Protein AF-A0A0A2K205-F1 (afdb_monomer_lite)

Radius of gyration: 26.1 Å; chains: 1; bounding box: 72×56×98 Å

pLDDT: mean 77.55, std 20.91, range [31.91, 98.06]

Sequence (219 aa):
MVGADGGFQPLNFQRIIPLPEAARQELCGICAKLPHRPIMRELINIYFAEANWYFATLEQHYFEKLYNSWCSLNDSSTEHGQVADLPPDLLYFSALLFQVLAVSLQFVSPDTNCSRALGADSFAARDRLSSNYSTNGVDIARIMGTQDPTITAVQSDFMRALWLKNCSRGREAWHVLGSAIRSVSASSKRKASFSLQPEKPKTLASTNKAKFIKHHDLH

InterPro domains:
  IPR007219 Xylanolytic transcriptional activator, regulatory domain [PF04082] (44-186)

Secondary structure (DSSP, 8-state):
--------------------HHHHHHHHHHHTTSPPHHHHHHHHHHIIIIIHHHH--S-HHHHHHHHHHHHHHHHHHHHHSS-----HHHHHHHHHHHHHHHHHTTT--TTSHHHHHTT--SHHHHHHHHHHHHHHHHHHHHHH-SSS--HHHHHHHHHHHHHHHHTT-HHHHHHHHHHHHHHHHHHHHHHHHHHTSPPPP------------------

Structure (mmCIF, N/CA/C/O backbone):
data_AF-A0A0A2K205-F1
#
_entry.id   AF-A0A0A2K205-F1
#
loop_
_atom_site.group_PDB
_atom_site.id
_atom_site.type_symbol
_atom_site.label_atom_id
_atom_site.label_alt_id
_atom_site.label_comp_id
_atom_site.label_asym_id
_atom_site.label_entity_id
_atom_site.label_seq_id
_atom_site.pdbx_PDB_ins_code
_atom_site.Cartn_x
_atom_site.Cartn_y
_atom_site.Cartn_z
_atom_site.occupancy
_atom_site.B_iso_or_equiv
_atom_site.auth_seq_id
_atom_site.auth_comp_id
_atom_site.auth_asym_id
_atom_site.auth_atom_id
_atom_site.pdbx_PDB_model_num
ATOM 1 N N . MET A 1 1 ? 0.322 -41.082 11.076 1.00 38.47 1 MET A N 1
ATOM 2 C CA . MET A 1 1 ? 0.171 -39.949 12.012 1.00 38.47 1 MET A CA 1
ATOM 3 C C . MET A 1 1 ? 0.905 -38.757 11.424 1.00 38.47 1 MET A C 1
ATOM 5 O O . MET A 1 1 ? 2.120 -38.707 11.524 1.00 38.47 1 MET A O 1
ATOM 9 N N . VAL A 1 2 ? 0.192 -37.854 10.752 1.00 36.94 2 VAL A N 1
ATOM 10 C CA . VAL A 1 2 ? 0.699 -36.529 10.364 1.00 36.94 2 VAL A CA 1
ATOM 11 C C . VAL A 1 2 ? -0.417 -35.548 10.703 1.00 36.94 2 VAL A C 1
ATOM 13 O O . VAL A 1 2 ? -1.585 -35.843 10.457 1.00 36.94 2 VAL A O 1
ATOM 16 N N . GLY A 1 3 ? -0.028 -34.505 11.431 1.00 33.06 3 GLY A N 1
ATOM 17 C CA . GLY A 1 3 ? -0.867 -33.673 12.281 1.00 33.06 3 GLY A CA 1
ATOM 18 C C . GLY A 1 3 ? -1.984 -32.932 11.561 1.00 33.06 3 GLY A C 1
ATOM 19 O O . GLY A 1 3 ? -1.879 -32.581 10.391 1.00 33.06 3 GLY A O 1
ATOM 20 N N . ALA A 1 4 ? -3.041 -32.723 12.337 1.00 36.28 4 ALA A N 1
ATOM 21 C CA . ALA A 1 4 ? -4.259 -32.024 11.992 1.00 36.28 4 ALA A CA 1
ATOM 22 C C . ALA A 1 4 ? -4.001 -30.641 11.383 1.00 36.28 4 ALA A C 1
ATOM 24 O O . ALA A 1 4 ? -3.184 -29.869 11.891 1.00 36.28 4 ALA A O 1
ATOM 25 N N . ASP A 1 5 ? -4.780 -30.345 10.342 1.00 37.53 5 ASP A N 1
ATOM 26 C CA . ASP A 1 5 ? -5.075 -29.003 9.860 1.00 37.53 5 ASP A CA 1
ATOM 27 C C . ASP A 1 5 ? -5.287 -28.058 11.044 1.00 37.53 5 ASP A C 1
ATOM 29 O O . ASP A 1 5 ? -6.253 -28.171 11.807 1.00 37.53 5 ASP A O 1
ATOM 33 N N . GLY A 1 6 ? -4.367 -27.106 11.191 1.00 36.72 6 GLY A N 1
ATOM 34 C CA . GLY A 1 6 ? -4.578 -25.919 12.001 1.00 36.72 6 GLY A CA 1
ATOM 35 C C . GLY A 1 6 ? -5.694 -25.115 11.356 1.00 36.72 6 GLY A C 1
ATOM 36 O O . GLY A 1 6 ? -5.429 -24.252 10.523 1.00 36.72 6 GLY A O 1
ATOM 37 N N . GLY A 1 7 ? -6.936 -25.450 11.707 1.00 31.91 7 GLY A N 1
ATOM 38 C CA . GLY A 1 7 ? -8.130 -24.784 11.216 1.00 31.91 7 GLY A CA 1
ATOM 39 C C . GLY A 1 7 ? -7.955 -23.273 11.288 1.00 31.91 7 GLY A C 1
ATOM 40 O O . GLY A 1 7 ? -7.604 -22.723 12.335 1.00 31.91 7 GLY A O 1
ATOM 41 N N . PHE A 1 8 ? -8.175 -22.615 10.151 1.00 40.03 8 PHE A N 1
ATOM 42 C CA . PHE A 1 8 ? -8.259 -21.167 10.057 1.00 40.03 8 PHE A CA 1
ATOM 43 C C . PHE A 1 8 ? -9.306 -20.686 11.061 1.00 40.03 8 PHE A C 1
ATOM 45 O O . PHE A 1 8 ? -10.503 -20.788 10.809 1.00 40.03 8 PHE A O 1
ATOM 52 N N . GLN A 1 9 ? -8.873 -20.176 12.215 1.00 43.03 9 GLN A N 1
ATOM 53 C CA . GLN A 1 9 ? -9.770 -19.384 13.039 1.00 43.03 9 GLN A CA 1
ATOM 54 C C . GLN A 1 9 ? -9.967 -18.048 12.318 1.00 43.03 9 GLN A C 1
ATOM 56 O O . GLN A 1 9 ? -8.985 -17.316 12.142 1.00 43.03 9 GLN A O 1
ATOM 61 N N . PRO A 1 10 ? -11.191 -17.729 11.861 1.00 46.91 10 PRO A N 1
ATOM 62 C CA . PRO A 1 10 ? -11.454 -16.444 11.242 1.00 46.91 10 PRO A CA 1
ATOM 63 C C . PRO A 1 10 ? -11.191 -15.347 12.274 1.00 46.91 10 PRO A C 1
ATOM 65 O O . PRO A 1 10 ? -11.563 -15.475 13.444 1.00 46.91 10 PRO A O 1
ATOM 68 N N . LEU A 1 11 ? -10.534 -14.269 11.846 1.00 56.28 11 LEU A N 1
ATOM 69 C CA . LEU A 1 11 ? -10.418 -13.072 12.669 1.00 56.28 11 LEU A CA 1
ATOM 70 C C . LEU A 1 11 ? -11.840 -12.606 13.005 1.00 56.28 11 LEU A C 1
ATOM 72 O O . LEU A 1 11 ? -12.644 -12.331 12.116 1.00 56.28 11 LEU A O 1
ATOM 76 N N . ASN A 1 12 ? -12.175 -12.600 14.295 1.00 50.53 12 ASN A N 1
ATOM 77 C CA . ASN A 1 12 ? -13.504 -12.221 14.753 1.00 50.53 12 ASN A CA 1
ATOM 78 C C . ASN A 1 12 ? -13.626 -10.698 14.695 1.00 50.53 12 ASN A C 1
ATOM 80 O O . ASN A 1 12 ? -13.243 -9.990 15.628 1.00 50.53 12 ASN A O 1
ATOM 84 N N . PHE A 1 13 ? -14.124 -10.193 13.574 1.00 60.69 13 PHE A N 1
ATOM 85 C CA . PHE A 1 13 ? -14.356 -8.774 13.407 1.00 60.69 13 PHE A CA 1
ATOM 86 C C . PHE A 1 13 ? -15.681 -8.371 14.062 1.00 60.69 13 PHE A C 1
ATOM 88 O O . PHE A 1 13 ? -16.756 -8.490 13.484 1.00 60.69 13 PHE A O 1
ATOM 95 N N . GLN A 1 14 ? -15.604 -7.891 15.301 1.00 50.66 14 GLN A N 1
ATOM 96 C CA . GLN A 1 14 ? -16.782 -7.653 16.146 1.00 50.66 14 GLN A CA 1
ATOM 97 C C . GLN A 1 14 ? -17.541 -6.347 15.853 1.00 50.66 14 GLN A C 1
ATOM 99 O O . GLN A 1 14 ? -18.578 -6.095 16.463 1.00 50.66 14 GLN A O 1
ATOM 104 N N . ARG A 1 15 ? -17.040 -5.484 14.960 1.00 61.09 15 ARG A N 1
ATOM 105 C CA . ARG A 1 15 ? -17.635 -4.170 14.678 1.00 61.09 15 ARG A CA 1
ATOM 106 C C . ARG A 1 15 ? -17.796 -3.990 13.176 1.00 61.09 15 ARG A C 1
ATOM 108 O O . ARG A 1 15 ? -16.846 -4.208 12.439 1.00 61.09 15 ARG A O 1
ATOM 115 N N . ILE A 1 16 ? -18.968 -3.536 12.753 1.00 62.84 16 ILE A N 1
ATOM 116 C CA . ILE A 1 16 ? -19.229 -3.031 11.405 1.00 62.84 16 ILE A CA 1
ATOM 117 C C . ILE A 1 16 ? -19.385 -1.514 11.538 1.00 62.84 16 ILE A C 1
ATOM 119 O O . ILE A 1 16 ? -20.123 -1.054 12.411 1.00 62.84 16 ILE A O 1
ATOM 123 N N . ILE A 1 17 ? -18.659 -0.733 10.734 1.00 64.19 17 ILE A N 1
ATOM 124 C CA . ILE A 1 17 ? -18.858 0.722 10.675 1.00 64.19 17 ILE A CA 1
ATOM 125 C C . ILE A 1 17 ? -19.787 1.007 9.494 1.00 64.19 17 ILE A C 1
ATOM 127 O O . ILE A 1 17 ? -19.390 0.746 8.358 1.00 64.19 17 ILE A O 1
ATOM 131 N N . PRO A 1 18 ? -20.994 1.549 9.726 1.00 65.81 18 PRO A N 1
ATOM 132 C CA . PRO A 1 18 ? -21.838 2.008 8.636 1.00 65.81 18 PRO A CA 1
ATOM 133 C C . PRO A 1 18 ? -21.196 3.249 8.008 1.00 65.81 18 PRO A C 1
ATOM 135 O O . PRO A 1 18 ? -21.175 4.330 8.600 1.00 65.81 18 PRO A O 1
ATOM 138 N N . LEU A 1 19 ? -20.625 3.072 6.819 1.00 72.00 19 LEU A N 1
ATOM 139 C CA . LEU A 1 19 ? -20.027 4.143 6.029 1.00 72.00 19 LEU A CA 1
ATOM 140 C C . LEU A 1 19 ? -21.088 4.727 5.074 1.00 72.00 19 LEU A C 1
ATOM 142 O O . LEU A 1 19 ? -21.840 3.949 4.479 1.00 72.00 19 LEU A O 1
ATOM 146 N N . PRO A 1 20 ? -21.166 6.061 4.889 1.00 82.06 20 PRO A N 1
ATOM 147 C CA . PRO A 1 20 ? -22.056 6.659 3.896 1.00 82.06 20 PRO A CA 1
ATOM 148 C C . PRO A 1 20 ? -21.804 6.089 2.496 1.00 82.06 20 PRO A C 1
ATOM 150 O O . PRO A 1 20 ? -20.657 5.845 2.128 1.00 82.06 20 PRO A O 1
ATOM 153 N N . GLU A 1 21 ? -22.855 5.945 1.688 1.00 79.12 21 GLU A N 1
ATOM 154 C CA . GLU A 1 21 ? -22.767 5.337 0.351 1.00 79.12 21 GLU A CA 1
ATOM 155 C C . GLU A 1 21 ? -21.707 6.001 -0.545 1.00 79.12 21 GLU A C 1
ATOM 157 O O . GLU A 1 21 ? -20.891 5.319 -1.157 1.00 79.12 21 GLU A O 1
ATOM 162 N N . ALA A 1 22 ? -21.627 7.335 -0.539 1.00 84.75 22 ALA A N 1
ATOM 163 C CA . ALA A 1 22 ? -20.609 8.069 -1.296 1.00 84.75 22 ALA A CA 1
ATOM 164 C C . ALA A 1 22 ? -19.171 7.688 -0.889 1.00 84.75 22 ALA A C 1
ATOM 166 O O . ALA A 1 22 ? -18.298 7.531 -1.739 1.00 84.75 22 ALA A O 1
ATOM 167 N N . ALA A 1 23 ? -18.932 7.486 0.407 1.00 83.56 23 ALA A N 1
ATOM 168 C CA . ALA A 1 23 ? -17.632 7.086 0.931 1.00 83.56 23 ALA A CA 1
ATOM 169 C C . ALA A 1 23 ? -17.311 5.611 0.620 1.00 83.56 23 ALA A C 1
ATOM 171 O O . ALA A 1 23 ? -16.149 5.274 0.394 1.00 83.56 23 ALA A O 1
ATOM 172 N N . ARG A 1 24 ? -18.327 4.737 0.528 1.00 80.25 24 ARG A N 1
ATOM 173 C CA . ARG A 1 24 ? -18.159 3.357 0.034 1.00 80.25 24 ARG A CA 1
ATOM 174 C C . ARG A 1 24 ? -17.749 3.342 -1.432 1.00 80.25 24 ARG A C 1
ATOM 176 O O . ARG A 1 24 ? -16.813 2.637 -1.789 1.00 80.25 24 ARG A O 1
ATOM 183 N N . GLN A 1 25 ? -18.410 4.142 -2.266 1.00 83.12 25 GLN A N 1
ATOM 184 C CA . GLN A 1 25 ? -18.098 4.241 -3.693 1.00 83.12 25 GLN A CA 1
ATOM 185 C C . GLN A 1 25 ? -16.689 4.791 -3.930 1.00 83.12 25 GLN A C 1
ATOM 187 O O . GLN A 1 25 ? -15.939 4.227 -4.727 1.00 83.12 25 GLN A O 1
ATOM 192 N N . GLU A 1 26 ? -16.301 5.841 -3.198 1.00 87.69 26 GLU A N 1
ATOM 193 C CA . GLU A 1 26 ? -14.940 6.387 -3.234 1.00 87.69 26 GLU A CA 1
ATOM 194 C C . GLU A 1 26 ? -13.913 5.313 -2.850 1.00 87.69 26 GLU A C 1
ATOM 196 O O . GLU A 1 26 ? -12.943 5.088 -3.577 1.00 87.69 26 GLU A O 1
ATOM 201 N N . LEU A 1 27 ? -14.168 4.578 -1.764 1.00 86.12 27 LEU A N 1
ATOM 202 C CA . LEU A 1 27 ? -13.304 3.494 -1.317 1.00 86.12 27 LEU A CA 1
ATOM 203 C C . LEU A 1 27 ? -13.183 2.370 -2.353 1.00 86.12 27 LEU A C 1
ATOM 205 O O . LEU A 1 27 ? -12.069 1.955 -2.669 1.00 86.12 27 LEU A O 1
ATOM 209 N N . CYS A 1 28 ? -14.298 1.896 -2.912 1.00 84.88 28 CYS A N 1
ATOM 210 C CA . CYS A 1 28 ? -14.300 0.886 -3.971 1.00 84.88 28 CYS A CA 1
ATOM 211 C C . CYS A 1 28 ? -13.498 1.359 -5.191 1.00 84.88 28 CYS A C 1
ATOM 213 O O . CYS A 1 28 ? -12.688 0.599 -5.723 1.00 84.88 28 CYS A O 1
ATOM 215 N N . GLY A 1 29 ? -13.662 2.623 -5.590 1.00 88.06 29 GLY A N 1
ATOM 216 C CA . GLY A 1 29 ? -12.903 3.227 -6.683 1.00 88.06 29 GLY A CA 1
ATOM 217 C C . GLY A 1 29 ? -11.399 3.289 -6.411 1.00 88.06 29 GLY A C 1
ATOM 218 O O . GLY A 1 29 ? -10.599 3.111 -7.330 1.00 88.06 29 GLY A O 1
ATOM 219 N N . ILE A 1 30 ? -10.986 3.495 -5.157 1.00 91.56 30 ILE A N 1
ATOM 220 C CA . ILE A 1 30 ? -9.572 3.434 -4.771 1.00 91.56 30 ILE A CA 1
ATOM 221 C C . ILE A 1 30 ? -9.077 1.984 -4.772 1.00 91.56 30 ILE A C 1
ATOM 223 O O . ILE A 1 30 ? -8.056 1.704 -5.395 1.00 91.56 30 ILE A O 1
ATOM 227 N N . CYS A 1 31 ? -9.793 1.055 -4.134 1.00 89.62 31 CYS A N 1
ATOM 228 C CA . CYS A 1 31 ? -9.420 -0.361 -4.070 1.00 89.62 31 CYS A CA 1
ATOM 229 C C . CYS A 1 31 ? -9.323 -1.013 -5.456 1.00 89.62 31 CYS A C 1
ATOM 231 O O . CYS A 1 31 ? -8.458 -1.859 -5.665 1.00 89.62 31 CYS A O 1
ATOM 233 N N . ALA A 1 32 ? -10.126 -0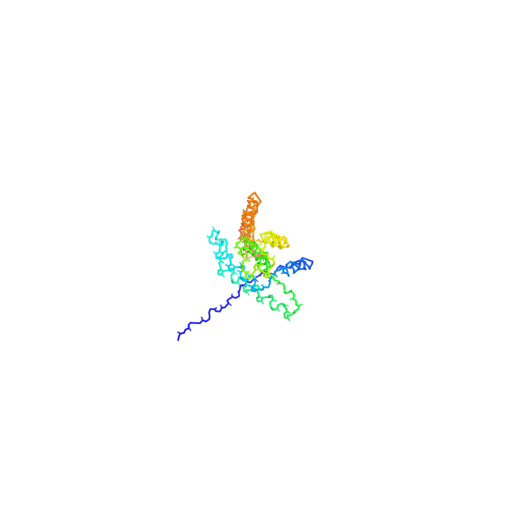.573 -6.428 1.00 89.31 32 ALA A N 1
ATOM 234 C CA . ALA A 1 32 ? -10.039 -1.019 -7.819 1.00 89.31 32 ALA A CA 1
ATOM 235 C C . ALA A 1 32 ? -8.698 -0.674 -8.503 1.00 89.31 32 ALA A C 1
ATOM 237 O O . ALA A 1 32 ? -8.368 -1.261 -9.529 1.00 89.31 32 ALA A O 1
ATOM 238 N N . LYS A 1 33 ? -7.902 0.254 -7.945 1.00 93.50 33 LYS A N 1
ATOM 239 C CA . LYS A 1 33 ? -6.552 0.592 -8.435 1.00 93.50 33 LYS A CA 1
ATOM 240 C C . LYS A 1 33 ? -5.473 -0.386 -7.954 1.00 93.50 33 LYS A C 1
ATOM 242 O O . LYS A 1 33 ? -4.311 -0.238 -8.343 1.00 93.50 33 LYS A O 1
ATOM 247 N N . LEU A 1 34 ? -5.811 -1.325 -7.066 1.00 93.69 34 LEU A N 1
ATOM 248 C CA . LEU A 1 34 ? -4.886 -2.378 -6.657 1.00 93.69 34 LEU A CA 1
ATOM 249 C C . LEU A 1 34 ? -4.575 -3.287 -7.854 1.00 93.69 34 LEU A C 1
ATOM 251 O O . LEU A 1 34 ? -5.464 -3.578 -8.656 1.00 93.69 34 LEU A O 1
ATOM 255 N N . PRO A 1 35 ? -3.325 -3.754 -7.992 1.00 94.44 35 PRO A N 1
ATOM 256 C CA . PRO A 1 35 ? -2.975 -4.647 -9.080 1.00 94.44 35 PRO A CA 1
ATOM 257 C C . PRO A 1 35 ? -3.526 -6.055 -8.834 1.00 94.44 35 PRO A C 1
ATOM 259 O O . PRO A 1 35 ? -3.983 -6.394 -7.742 1.00 94.44 35 PRO A O 1
ATOM 262 N N . HIS A 1 36 ? -3.454 -6.916 -9.849 1.00 92.56 36 HIS A N 1
ATOM 263 C CA . HIS A 1 36 ? -3.877 -8.308 -9.709 1.00 92.56 36 HIS A CA 1
ATOM 264 C C . HIS A 1 36 ? -3.095 -9.043 -8.607 1.00 92.56 36 HIS A C 1
ATOM 266 O O . HIS A 1 36 ? -1.917 -8.775 -8.359 1.00 92.56 36 HIS A O 1
ATOM 272 N N . ARG A 1 37 ? -3.750 -10.024 -7.969 1.00 93.44 37 ARG A N 1
ATOM 273 C CA . ARG A 1 37 ? -3.229 -10.747 -6.794 1.00 93.44 37 ARG A CA 1
ATOM 274 C C . ARG A 1 37 ? -1.797 -11.283 -6.934 1.00 93.44 37 ARG A C 1
ATOM 276 O O . ARG A 1 37 ? -1.041 -11.090 -5.986 1.00 93.44 37 ARG A O 1
ATOM 283 N N . PRO A 1 38 ? -1.374 -11.889 -8.063 1.00 95.19 38 PRO A N 1
ATOM 284 C CA . PRO A 1 38 ? 0.004 -12.366 -8.204 1.00 95.19 38 PRO A CA 1
ATOM 285 C C . PRO A 1 38 ? 1.037 -11.237 -8.096 1.00 95.19 38 PRO A C 1
ATOM 287 O O . PRO A 1 38 ? 2.065 -11.399 -7.446 1.00 95.19 38 PRO A O 1
ATOM 290 N N . ILE A 1 39 ? 0.723 -10.069 -8.662 1.00 96.44 39 ILE A N 1
ATOM 291 C CA . ILE A 1 39 ? 1.586 -8.884 -8.617 1.00 96.44 39 ILE A CA 1
ATOM 292 C C . ILE A 1 39 ? 1.623 -8.299 -7.204 1.00 96.44 39 ILE A C 1
ATOM 294 O O . ILE A 1 39 ? 2.696 -7.967 -6.705 1.00 96.44 39 ILE A O 1
ATOM 298 N N . MET A 1 40 ? 0.471 -8.225 -6.524 1.00 96.56 40 MET A N 1
ATOM 299 C CA . MET A 1 40 ? 0.435 -7.832 -5.109 1.00 96.56 40 MET A CA 1
ATOM 300 C C . MET A 1 40 ? 1.289 -8.765 -4.252 1.00 96.56 40 MET A C 1
ATOM 302 O O . MET A 1 40 ? 2.069 -8.292 -3.433 1.00 96.56 40 MET A O 1
ATOM 306 N N . ARG A 1 41 ? 1.174 -10.082 -4.458 1.00 97.06 41 ARG A N 1
ATOM 307 C CA . ARG A 1 41 ? 1.942 -11.091 -3.725 1.00 97.06 41 ARG A CA 1
ATOM 308 C C . ARG A 1 41 ? 3.447 -10.914 -3.920 1.00 97.06 41 ARG A C 1
ATOM 310 O O . ARG A 1 41 ? 4.183 -10.943 -2.940 1.00 97.06 41 ARG A O 1
ATOM 317 N N . GLU A 1 42 ? 3.896 -10.694 -5.153 1.00 97.19 42 GLU A N 1
ATOM 318 C CA . GLU A 1 42 ? 5.308 -10.432 -5.454 1.00 97.19 42 GLU A CA 1
ATOM 319 C C . GLU A 1 42 ? 5.814 -9.176 -4.725 1.00 97.19 42 GLU A C 1
ATOM 321 O O . GLU A 1 42 ? 6.834 -9.232 -4.041 1.00 97.19 42 GLU A O 1
ATOM 326 N N . LEU A 1 43 ? 5.059 -8.074 -4.770 1.00 97.50 43 LEU A N 1
ATOM 327 C CA . LEU A 1 43 ? 5.40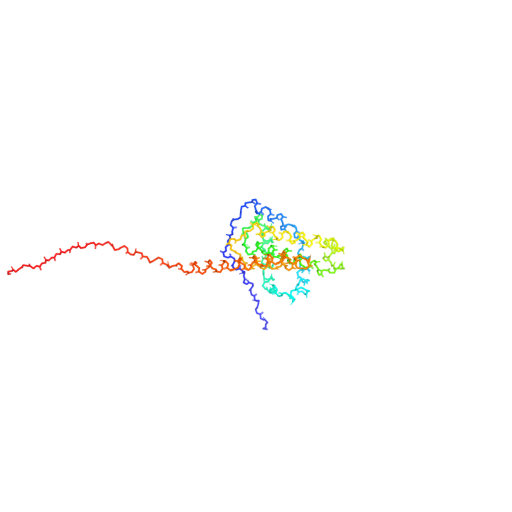7 -6.840 -4.059 1.00 97.50 43 LEU A CA 1
ATOM 328 C C . LEU A 1 43 ? 5.430 -7.015 -2.531 1.00 97.50 43 LEU A C 1
ATOM 330 O O . LEU A 1 43 ? 6.328 -6.493 -1.871 1.00 97.50 43 LEU A O 1
ATOM 334 N N . ILE A 1 44 ? 4.472 -7.745 -1.955 1.00 97.25 44 ILE A N 1
ATOM 335 C CA . ILE A 1 44 ? 4.441 -8.053 -0.515 1.00 97.25 44 ILE A CA 1
ATOM 336 C C . ILE A 1 44 ? 5.692 -8.846 -0.116 1.00 97.25 44 ILE A C 1
ATOM 338 O O . ILE A 1 44 ? 6.340 -8.513 0.877 1.00 97.25 44 ILE A O 1
ATOM 342 N N . ASN A 1 45 ? 6.065 -9.853 -0.908 1.00 96.44 45 ASN A N 1
ATOM 343 C CA . ASN A 1 45 ? 7.260 -10.656 -0.656 1.00 96.44 45 ASN A CA 1
ATOM 344 C C . ASN A 1 45 ? 8.530 -9.793 -0.695 1.00 96.44 45 ASN A C 1
ATOM 346 O O . ASN A 1 45 ? 9.375 -9.929 0.186 1.00 96.44 45 ASN A O 1
ATOM 350 N N . ILE A 1 46 ? 8.631 -8.867 -1.656 1.00 95.88 46 ILE A N 1
ATOM 351 C CA . ILE A 1 46 ? 9.742 -7.904 -1.735 1.00 95.88 46 ILE A CA 1
ATOM 352 C C . ILE A 1 46 ? 9.809 -7.046 -0.469 1.00 95.88 46 ILE A C 1
ATOM 354 O O . ILE A 1 46 ? 10.887 -6.870 0.086 1.00 95.88 46 ILE A O 1
ATOM 358 N N . TYR A 1 47 ? 8.679 -6.553 0.046 1.00 96.12 47 TYR A N 1
ATOM 359 C CA . TYR A 1 47 ? 8.688 -5.791 1.298 1.00 96.12 47 TYR A CA 1
ATOM 360 C C . TYR A 1 47 ? 9.226 -6.613 2.476 1.00 96.12 47 TYR A C 1
ATOM 362 O O . TYR A 1 47 ? 10.092 -6.133 3.211 1.00 96.12 47 TYR A O 1
ATOM 370 N N . PHE A 1 48 ? 8.733 -7.839 2.668 1.00 96.00 48 PHE A N 1
ATOM 371 C CA . PHE A 1 48 ? 9.161 -8.663 3.800 1.00 96.00 48 PHE A CA 1
ATOM 372 C C . PHE A 1 48 ? 10.622 -9.113 3.693 1.00 96.00 48 PHE A C 1
ATOM 374 O O . PHE A 1 48 ? 11.288 -9.201 4.723 1.00 96.00 48 PHE A O 1
ATOM 381 N N . ALA A 1 49 ? 11.126 -9.332 2.476 1.00 94.69 49 ALA A N 1
ATOM 382 C CA . ALA A 1 49 ? 12.520 -9.691 2.229 1.00 94.69 49 ALA A CA 1
ATOM 383 C C . ALA A 1 49 ? 13.478 -8.496 2.370 1.00 94.69 49 ALA A C 1
ATOM 385 O O . ALA A 1 49 ? 14.504 -8.607 3.036 1.00 94.69 49 ALA A O 1
ATOM 386 N N . GLU A 1 50 ? 13.132 -7.346 1.788 1.00 92.81 50 GLU A N 1
ATOM 387 C CA . GLU A 1 50 ? 14.077 -6.238 1.600 1.00 92.81 50 GLU A CA 1
ATOM 388 C C . GLU A 1 50 ? 13.915 -5.108 2.619 1.00 92.81 50 GLU A C 1
ATOM 390 O O . GLU A 1 50 ? 14.886 -4.436 2.948 1.00 92.81 50 GLU A O 1
ATOM 395 N N . ALA A 1 51 ? 12.706 -4.870 3.136 1.00 90.25 51 ALA A N 1
ATOM 396 C CA . ALA A 1 51 ? 12.420 -3.692 3.956 1.00 90.25 51 ALA A CA 1
ATOM 397 C C . ALA A 1 51 ? 12.058 -4.035 5.406 1.00 90.25 51 ALA A C 1
ATOM 399 O O . ALA A 1 51 ? 12.494 -3.343 6.328 1.00 90.25 51 ALA A O 1
ATOM 400 N N . ASN A 1 52 ? 11.265 -5.086 5.640 1.00 91.62 52 ASN A N 1
ATOM 401 C CA . ASN A 1 52 ? 10.677 -5.326 6.960 1.00 91.62 52 ASN A CA 1
ATOM 402 C C . ASN A 1 52 ? 11.727 -5.555 8.054 1.00 91.62 52 ASN A C 1
ATOM 404 O O . ASN A 1 52 ? 11.539 -5.091 9.172 1.00 91.62 52 ASN A O 1
ATOM 408 N N . TRP A 1 53 ? 12.850 -6.208 7.754 1.00 85.50 53 TRP A N 1
ATOM 409 C CA . TRP A 1 53 ? 13.880 -6.500 8.755 1.00 85.50 53 TRP A CA 1
ATOM 410 C C . TRP A 1 53 ? 14.557 -5.247 9.335 1.00 85.50 53 TRP A C 1
ATOM 412 O O . TRP A 1 53 ? 14.977 -5.262 10.489 1.00 85.50 53 TRP A O 1
ATOM 422 N N . TYR A 1 54 ? 14.624 -4.148 8.576 1.00 78.56 54 TYR A N 1
ATOM 423 C CA . TYR A 1 54 ? 15.199 -2.884 9.044 1.00 78.56 54 TYR A CA 1
ATOM 424 C C . TYR A 1 54 ? 14.283 -2.139 10.021 1.00 78.56 54 TYR A C 1
ATOM 426 O O . TYR A 1 54 ? 14.758 -1.423 10.903 1.00 78.56 54 TYR A O 1
ATOM 434 N N . PHE A 1 55 ? 12.967 -2.253 9.824 1.00 76.50 55 PHE A N 1
ATOM 435 C CA . PHE A 1 55 ? 11.978 -1.403 10.494 1.00 76.50 55 PHE A CA 1
ATOM 436 C C . PHE A 1 55 ? 11.063 -2.167 11.451 1.00 76.50 55 PHE A C 1
ATOM 438 O O . PHE A 1 55 ? 10.415 -1.534 12.282 1.00 76.50 55 PHE A O 1
ATOM 445 N N . ALA A 1 56 ? 10.984 -3.493 11.305 1.00 83.12 56 ALA A N 1
ATOM 446 C CA . ALA A 1 56 ? 10.148 -4.428 12.058 1.00 83.12 56 ALA A CA 1
ATOM 447 C C . ALA A 1 56 ? 8.727 -3.896 12.318 1.00 83.12 56 ALA A C 1
ATOM 449 O O . ALA A 1 56 ? 8.165 -4.060 13.399 1.00 83.12 56 ALA A O 1
ATOM 450 N N . THR A 1 57 ? 8.166 -3.189 11.333 1.00 83.25 57 THR A N 1
ATOM 451 C CA . THR A 1 57 ? 6.895 -2.469 11.486 1.00 83.25 57 THR A CA 1
ATOM 452 C C . THR A 1 57 ? 5.710 -3.422 11.396 1.00 83.25 57 THR A C 1
ATOM 454 O O . THR A 1 57 ? 4.696 -3.209 12.064 1.00 83.25 57 THR A O 1
ATOM 457 N N . LEU A 1 58 ? 5.841 -4.482 10.592 1.00 92.50 58 LEU A N 1
ATOM 458 C CA . LEU A 1 58 ? 4.804 -5.479 10.378 1.00 92.50 58 LEU A CA 1
ATOM 459 C C . LEU A 1 58 ? 5.295 -6.859 10.818 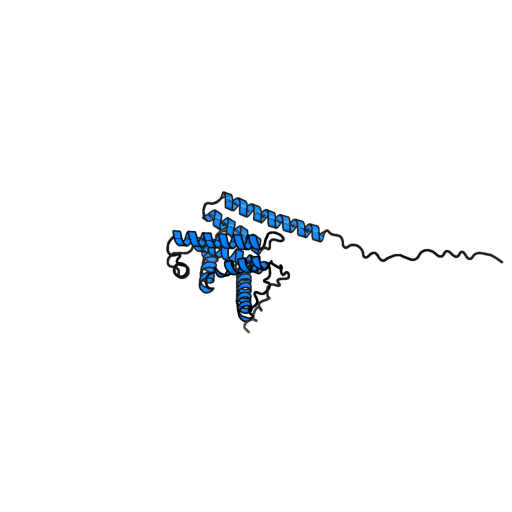1.00 92.50 58 LEU A C 1
ATOM 461 O O . LEU A 1 58 ? 6.396 -7.299 10.484 1.00 92.50 58 LEU A O 1
ATOM 465 N N . GLU A 1 59 ? 4.438 -7.564 11.549 1.00 91.94 59 GLU A N 1
ATOM 466 C CA . GLU A 1 59 ? 4.620 -8.984 11.835 1.00 91.94 59 GLU A CA 1
ATOM 467 C C . GLU A 1 59 ? 4.030 -9.779 10.663 1.00 91.94 59 GLU A C 1
ATOM 469 O O . GLU A 1 59 ? 2.866 -9.590 10.296 1.00 91.94 59 GLU A O 1
ATOM 474 N N . GLN A 1 60 ? 4.859 -10.610 10.028 1.00 93.25 60 GLN A N 1
ATOM 475 C CA . GLN A 1 60 ? 4.528 -11.243 8.754 1.00 93.25 60 GLN A CA 1
ATOM 476 C C . GLN A 1 60 ? 3.344 -12.203 8.877 1.00 93.25 60 GLN A C 1
ATOM 478 O O . GLN A 1 60 ? 2.448 -12.169 8.038 1.00 93.25 60 GLN A O 1
ATOM 483 N N . HIS A 1 61 ? 3.287 -13.024 9.926 1.00 92.00 61 HIS A N 1
ATOM 484 C CA . HIS A 1 61 ? 2.213 -14.002 10.099 1.00 92.00 61 HIS A CA 1
ATOM 485 C C . HIS A 1 61 ? 0.850 -13.329 10.268 1.00 92.00 61 HIS A C 1
ATOM 487 O O . HIS A 1 61 ? -0.139 -13.726 9.650 1.00 92.00 61 HIS A O 1
ATOM 493 N N . TYR A 1 62 ? 0.789 -12.271 11.071 1.00 90.44 62 TYR A N 1
ATOM 494 C CA . TYR A 1 62 ? -0.402 -11.457 11.259 1.00 90.44 62 TYR A CA 1
ATOM 495 C C . TYR A 1 62 ? -0.823 -10.757 9.963 1.00 90.44 62 TYR A C 1
ATOM 497 O O . TYR A 1 62 ? -2.005 -10.782 9.611 1.00 90.44 62 TYR A O 1
ATOM 505 N N . PHE A 1 63 ? 0.132 -10.191 9.219 1.00 93.94 63 PHE A N 1
ATOM 506 C CA . PHE A 1 63 ? -0.147 -9.576 7.922 1.00 93.94 63 PHE A CA 1
ATOM 507 C C . PHE A 1 63 ? -0.731 -10.586 6.926 1.00 93.94 63 PHE A C 1
ATOM 509 O O . PHE A 1 63 ? -1.736 -10.295 6.281 1.00 93.94 63 PHE A O 1
ATOM 516 N N . GLU A 1 64 ? -0.162 -11.791 6.836 1.00 94.50 64 GLU A N 1
ATOM 517 C CA . GLU A 1 64 ? -0.664 -12.846 5.949 1.00 94.50 64 GLU A CA 1
ATOM 518 C C . GLU A 1 64 ? -2.079 -13.295 6.325 1.00 94.50 64 GLU A C 1
ATOM 520 O O . GLU A 1 64 ? -2.929 -13.488 5.453 1.00 94.50 64 GLU A O 1
ATOM 525 N N . LYS A 1 65 ? -2.380 -13.405 7.624 1.00 91.62 65 LYS A N 1
ATOM 526 C CA . LYS A 1 65 ? -3.744 -13.698 8.089 1.00 91.62 65 LYS A CA 1
ATOM 527 C C . LYS A 1 65 ? -4.743 -12.632 7.643 1.00 91.62 65 LYS A C 1
ATOM 529 O O . LYS A 1 65 ? -5.831 -12.979 7.174 1.00 91.62 65 LYS A O 1
ATOM 534 N N . LEU A 1 66 ? -4.384 -11.354 7.766 1.00 90.94 66 LEU A N 1
ATOM 535 C CA . LEU A 1 66 ? -5.219 -10.248 7.297 1.00 90.94 66 LEU A CA 1
ATOM 536 C C . LEU A 1 66 ? -5.375 -10.266 5.773 1.00 90.94 66 LEU A C 1
ATOM 538 O O . LEU A 1 66 ? -6.496 -10.142 5.285 1.00 90.94 66 LEU A O 1
ATOM 542 N N . TYR A 1 67 ? -4.290 -10.500 5.030 1.00 93.25 67 TYR A N 1
ATOM 543 C CA . TYR A 1 67 ? -4.310 -10.570 3.570 1.00 93.25 67 TYR A CA 1
ATOM 544 C C . TYR A 1 67 ? -5.224 -11.681 3.051 1.00 93.25 67 TYR A C 1
ATOM 546 O O . TYR A 1 67 ? -6.052 -11.443 2.171 1.00 93.25 67 TYR A O 1
ATOM 554 N N . ASN A 1 68 ? -5.127 -12.881 3.626 1.00 92.06 68 ASN A N 1
ATOM 555 C CA . ASN A 1 68 ? -5.967 -14.014 3.239 1.00 92.06 68 ASN A CA 1
ATOM 556 C C . ASN A 1 68 ? -7.444 -13.771 3.583 1.00 92.06 68 ASN A C 1
ATOM 558 O O . ASN A 1 68 ? -8.326 -14.086 2.780 1.00 92.06 68 ASN A O 1
ATOM 562 N N . SER A 1 69 ? -7.717 -13.155 4.738 1.00 89.06 69 SER A N 1
ATOM 563 C CA . SER A 1 69 ? -9.078 -12.766 5.136 1.00 89.06 69 SER A CA 1
ATOM 564 C C . SER A 1 69 ? -9.664 -11.729 4.171 1.00 89.06 69 SER A C 1
ATOM 566 O O . SER A 1 69 ? -10.795 -11.875 3.715 1.00 89.06 69 SER A O 1
ATOM 568 N N . TRP A 1 70 ? -8.875 -10.715 3.805 1.00 88.94 70 TRP A N 1
ATOM 569 C CA . TRP A 1 70 ? -9.259 -9.678 2.847 1.00 88.94 70 TRP A CA 1
ATOM 570 C C . TRP A 1 70 ? -9.521 -10.252 1.450 1.00 88.94 70 TRP A C 1
ATOM 572 O O . TRP A 1 70 ? -10.545 -9.949 0.841 1.00 88.94 70 TRP A O 1
ATOM 582 N N . CYS A 1 71 ? -8.658 -11.152 0.970 1.00 87.62 71 CYS A N 1
ATOM 583 C CA . CYS A 1 71 ? -8.848 -11.829 -0.313 1.00 87.62 71 CYS A CA 1
ATOM 584 C C . CYS A 1 71 ? -10.136 -12.660 -0.344 1.00 87.62 71 CYS A C 1
ATOM 586 O O . CYS A 1 71 ? -10.891 -12.563 -1.309 1.00 87.62 71 CYS A O 1
ATOM 588 N N . SER A 1 72 ? -10.396 -13.443 0.706 1.00 85.44 72 SER A N 1
ATOM 589 C CA . SER A 1 72 ? -11.561 -14.338 0.771 1.00 85.44 72 SER A CA 1
ATOM 590 C C . SER A 1 72 ? -12.886 -13.568 0.740 1.00 85.44 72 SER A C 1
ATOM 592 O O . SER A 1 72 ? -13.853 -14.012 0.128 1.00 85.44 72 SER A O 1
ATOM 594 N N . LEU A 1 73 ? -12.928 -12.388 1.364 1.00 78.25 73 LEU A N 1
ATOM 595 C CA . LEU A 1 73 ? -14.107 -11.517 1.354 1.00 78.25 73 LEU A CA 1
ATOM 596 C C . LEU A 1 73 ? -14.325 -10.822 0.008 1.00 78.25 73 LEU A C 1
ATOM 598 O O . LEU A 1 73 ? -15.464 -10.600 -0.407 1.00 78.25 73 LEU A O 1
ATOM 602 N N . ASN A 1 74 ? -13.245 -10.487 -0.695 1.00 72.19 74 ASN A N 1
ATOM 603 C CA . ASN A 1 74 ? -13.359 -9.918 -2.034 1.00 72.19 74 ASN A CA 1
ATOM 604 C C . ASN A 1 74 ? -13.891 -10.950 -3.041 1.00 72.19 74 ASN A C 1
ATOM 606 O O . ASN A 1 74 ? -14.663 -10.598 -3.930 1.00 72.19 74 ASN A O 1
ATOM 610 N N . ASP A 1 75 ? -13.535 -12.225 -2.875 1.00 73.81 75 ASP A N 1
ATOM 611 C CA . ASP A 1 75 ? -14.062 -13.299 -3.724 1.00 73.81 75 ASP A CA 1
ATOM 612 C C . ASP A 1 75 ? -15.557 -13.526 -3.460 1.00 73.81 75 ASP A C 1
ATOM 614 O O . ASP A 1 75 ? -16.359 -13.507 -4.392 1.00 73.81 75 ASP A O 1
ATOM 618 N N . SER A 1 76 ? -15.964 -13.617 -2.189 1.00 63.00 76 SER A N 1
ATOM 619 C CA . SER A 1 76 ? -17.366 -13.874 -1.829 1.00 63.00 76 SER A CA 1
ATOM 620 C C . SER A 1 76 ? -18.320 -12.713 -2.140 1.00 63.00 76 SER A C 1
ATOM 622 O O . SER A 1 76 ? -19.479 -12.945 -2.493 1.00 63.00 76 SER A O 1
ATOM 624 N N . SER A 1 77 ? -17.849 -11.464 -2.053 1.00 59.12 77 SER A N 1
ATOM 625 C CA . SER A 1 77 ? -18.641 -10.278 -2.427 1.00 59.12 77 SER A CA 1
ATOM 626 C C . SER A 1 77 ? -18.855 -10.157 -3.939 1.00 59.12 77 SER A C 1
ATOM 628 O O . SER A 1 77 ? -19.919 -9.710 -4.370 1.00 59.12 77 SER A O 1
ATOM 630 N N . THR A 1 78 ? -17.895 -10.625 -4.744 1.00 53.91 78 THR A N 1
ATOM 631 C CA . THR A 1 78 ? -18.021 -10.680 -6.210 1.00 53.91 78 THR A CA 1
ATOM 632 C C . THR A 1 78 ? -19.090 -11.692 -6.642 1.00 53.91 78 THR A C 1
ATOM 634 O O . THR A 1 78 ? -19.805 -11.452 -7.612 1.00 53.91 78 THR A O 1
ATOM 637 N N . GLU A 1 79 ? -19.262 -12.787 -5.896 1.00 50.53 79 GLU A N 1
ATOM 638 C CA . GLU A 1 79 ? -20.268 -13.821 -6.180 1.00 50.53 79 GLU A CA 1
ATOM 639 C C . GLU A 1 79 ? -21.704 -13.407 -5.809 1.00 50.53 79 GLU A C 1
ATOM 641 O O . GLU A 1 79 ? -22.653 -13.827 -6.467 1.00 50.53 79 GLU A O 1
ATOM 646 N N . HIS A 1 80 ? -21.880 -12.565 -4.782 1.00 46.50 80 HIS A N 1
ATOM 647 C CA . HIS A 1 80 ? -23.204 -12.222 -4.234 1.00 46.50 80 HIS A CA 1
ATOM 648 C C . HIS A 1 80 ? -23.691 -10.806 -4.592 1.00 46.50 80 HIS A C 1
ATOM 650 O O . HIS A 1 80 ? -24.759 -10.390 -4.141 1.00 46.50 80 HIS A O 1
ATOM 656 N N . GLY A 1 81 ? -22.934 -10.055 -5.404 1.00 38.75 81 GLY A N 1
ATOM 657 C CA . GLY A 1 81 ? -23.351 -8.766 -5.979 1.00 38.75 81 GLY A CA 1
ATOM 658 C C . GLY A 1 81 ? -23.578 -7.629 -4.975 1.00 38.75 81 GLY A C 1
ATOM 659 O O . GLY A 1 81 ? -24.007 -6.544 -5.364 1.00 38.75 81 GLY A O 1
ATOM 660 N N . GLN A 1 82 ? -23.287 -7.850 -3.692 1.00 45.06 82 GLN A N 1
ATOM 661 C CA . GLN A 1 82 ? -23.362 -6.845 -2.640 1.00 45.06 82 GLN A CA 1
ATOM 662 C C . GLN A 1 82 ? -21.962 -6.624 -2.080 1.00 45.06 82 GLN A C 1
ATOM 664 O O . GLN A 1 82 ? -21.308 -7.559 -1.614 1.00 45.06 82 GLN A O 1
ATOM 669 N N . VAL A 1 83 ? -21.509 -5.368 -2.105 1.00 50.38 83 VAL A N 1
ATOM 670 C CA . VAL A 1 83 ? -20.342 -4.921 -1.341 1.00 50.38 83 VAL A CA 1
ATOM 671 C C . VAL A 1 83 ? -20.724 -5.099 0.119 1.00 50.38 83 VAL A C 1
ATOM 673 O O . VAL A 1 83 ? -21.393 -4.238 0.679 1.00 50.38 83 VAL A O 1
ATOM 676 N N . ALA A 1 84 ? -20.399 -6.249 0.705 1.00 51.06 84 ALA A N 1
ATOM 677 C CA . ALA A 1 84 ? -20.699 -6.527 2.100 1.00 51.06 84 ALA A CA 1
ATOM 678 C C . ALA A 1 84 ? -20.143 -5.397 2.975 1.00 51.06 84 ALA A C 1
ATOM 680 O O . ALA A 1 84 ? -19.109 -4.804 2.654 1.00 51.06 84 ALA A O 1
ATOM 681 N N . ASP A 1 85 ? -20.840 -5.091 4.068 1.00 60.12 85 ASP A N 1
ATOM 682 C CA . ASP A 1 85 ? -20.352 -4.158 5.075 1.00 60.12 85 ASP A CA 1
ATOM 683 C C . ASP A 1 85 ? -19.047 -4.705 5.667 1.00 60.12 85 ASP A C 1
ATOM 685 O O . ASP A 1 85 ? -19.040 -5.530 6.584 1.00 60.12 85 ASP A O 1
ATOM 689 N N . LEU A 1 86 ? -17.924 -4.306 5.068 1.00 64.56 86 LEU A N 1
ATOM 690 C CA . LEU A 1 86 ? -16.626 -4.845 5.419 1.00 64.56 86 LEU A CA 1
ATOM 691 C C . LEU A 1 86 ? -16.257 -4.379 6.830 1.00 64.56 86 LEU A C 1
ATOM 693 O O . LEU A 1 86 ? -16.458 -3.210 7.183 1.00 64.56 86 LEU A O 1
ATOM 697 N N . PRO A 1 87 ? -15.648 -5.252 7.638 1.00 70.31 87 PRO A N 1
ATOM 698 C CA . PRO A 1 87 ? -15.166 -4.827 8.926 1.00 70.31 87 PRO A CA 1
ATOM 699 C C . PRO A 1 87 ? -14.102 -3.723 8.841 1.00 70.31 87 PRO A C 1
ATOM 701 O O . PRO A 1 87 ? -13.261 -3.747 7.939 1.00 70.31 87 PRO A O 1
ATOM 704 N N . PRO A 1 88 ? -14.053 -2.799 9.814 1.00 69.62 88 PRO A N 1
ATOM 705 C CA . PRO A 1 88 ? -13.116 -1.679 9.845 1.00 69.62 88 PRO A CA 1
ATOM 706 C C . PRO A 1 88 ? -11.662 -2.101 9.696 1.00 69.62 88 PRO A C 1
ATOM 708 O O . PRO A 1 88 ? -10.923 -1.470 8.950 1.00 69.62 88 PRO A O 1
ATOM 711 N N . ASP A 1 89 ? -11.255 -3.188 10.352 1.00 70.88 89 ASP A N 1
ATOM 712 C CA . ASP A 1 89 ? -9.887 -3.702 10.264 1.00 70.88 89 ASP A CA 1
ATOM 713 C C . ASP A 1 89 ? -9.493 -4.085 8.837 1.00 70.88 89 ASP A C 1
ATOM 715 O O . ASP A 1 89 ? -8.346 -3.877 8.453 1.00 70.88 89 ASP A O 1
ATOM 719 N N . LEU A 1 90 ? -10.435 -4.593 8.040 1.00 76.12 90 LEU A N 1
ATOM 720 C CA . LEU A 1 90 ? -10.206 -4.984 6.648 1.00 76.12 90 LEU A CA 1
ATOM 721 C C . LEU A 1 90 ? -10.267 -3.790 5.691 1.00 76.12 90 LEU A C 1
ATOM 723 O O . LEU A 1 90 ? -9.547 -3.750 4.692 1.00 76.12 90 LEU A O 1
ATOM 727 N N . LEU A 1 91 ? -11.067 -2.777 6.026 1.00 78.88 91 LEU A N 1
ATOM 728 C CA . LEU A 1 91 ? -11.065 -1.497 5.317 1.00 78.88 91 LEU A CA 1
ATOM 729 C C . LEU A 1 91 ? -9.727 -0.774 5.534 1.00 78.88 91 LEU A C 1
ATOM 731 O O . LEU A 1 91 ? -9.054 -0.413 4.569 1.00 78.88 91 LEU A O 1
ATOM 735 N N . TYR A 1 92 ? -9.269 -0.668 6.786 1.00 86.69 92 TYR A N 1
ATOM 736 C CA . TYR A 1 92 ? -7.932 -0.158 7.107 1.00 86.69 92 TYR A CA 1
ATOM 737 C C . TYR A 1 92 ? -6.817 -1.056 6.566 1.00 86.69 92 TYR A C 1
ATOM 739 O O . TYR A 1 92 ? -5.744 -0.552 6.240 1.00 86.69 92 TYR A O 1
ATOM 747 N N . PHE A 1 93 ? -7.052 -2.362 6.411 1.00 91.50 93 PHE A N 1
ATOM 748 C CA . PHE A 1 93 ? -6.082 -3.245 5.767 1.00 91.50 93 PHE A CA 1
ATOM 749 C C . PHE A 1 93 ? -5.853 -2.869 4.305 1.00 91.50 93 PHE A C 1
ATOM 751 O O . PHE A 1 93 ? -4.722 -2.945 3.841 1.00 91.50 93 PHE A O 1
ATOM 758 N N . SER A 1 94 ? -6.872 -2.377 3.599 1.00 92.06 94 SER A N 1
ATOM 759 C CA . SER A 1 94 ? -6.698 -1.870 2.231 1.00 92.06 94 SER A CA 1
ATOM 760 C C . SER A 1 94 ? -5.753 -0.659 2.208 1.00 92.06 94 SER A C 1
ATOM 762 O O . SER A 1 94 ? -4.863 -0.590 1.362 1.00 92.06 94 SER A O 1
ATOM 764 N N . ALA A 1 95 ? -5.875 0.254 3.184 1.00 93.88 95 ALA A N 1
ATOM 765 C CA . ALA A 1 95 ? -4.930 1.362 3.355 1.00 93.88 95 ALA A CA 1
ATOM 766 C C . ALA A 1 95 ? -3.508 0.857 3.629 1.00 93.88 95 ALA A C 1
ATOM 768 O O . ALA A 1 95 ? -2.566 1.271 2.950 1.00 93.88 95 ALA A O 1
ATOM 769 N N . LEU A 1 96 ? -3.363 -0.078 4.575 1.00 95.50 96 LEU A N 1
ATOM 770 C CA . LEU A 1 96 ? -2.079 -0.691 4.900 1.00 95.50 96 LEU A CA 1
ATOM 771 C C . LEU A 1 96 ? -1.461 -1.370 3.671 1.00 95.50 96 LEU A C 1
ATOM 773 O O . LEU A 1 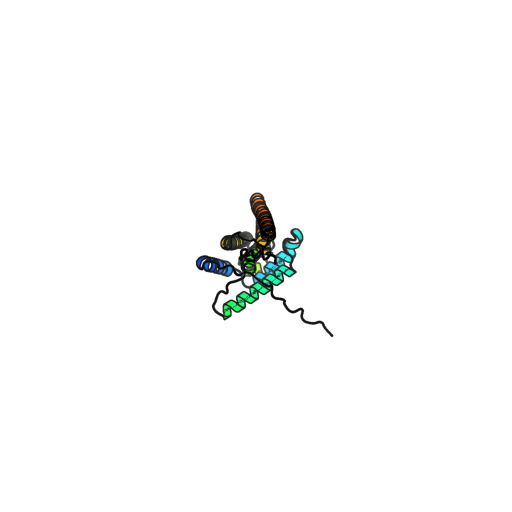96 ? -0.281 -1.171 3.402 1.00 95.50 96 LEU A O 1
ATOM 777 N N . LEU A 1 97 ? -2.251 -2.117 2.900 1.00 96.62 97 LEU A N 1
ATOM 778 C CA . LEU A 1 97 ? -1.806 -2.797 1.690 1.00 96.62 97 LEU A CA 1
ATOM 779 C C . LEU A 1 97 ? -1.248 -1.793 0.680 1.00 96.62 97 LEU A C 1
ATOM 781 O O . LEU A 1 97 ? -0.121 -1.965 0.230 1.00 96.62 97 LEU A O 1
ATOM 785 N N . PHE A 1 98 ? -1.961 -0.699 0.398 1.00 97.56 98 PHE A N 1
ATOM 786 C CA . PHE A 1 98 ? -1.439 0.377 -0.451 1.00 97.56 98 PHE A CA 1
ATOM 787 C C . PHE A 1 98 ? -0.100 0.934 0.050 1.00 97.56 98 PHE A C 1
ATOM 789 O O . PHE A 1 98 ? 0.800 1.163 -0.759 1.00 97.56 98 PHE A O 1
ATOM 796 N N . GLN A 1 99 ? 0.065 1.119 1.364 1.00 97.38 99 GLN A N 1
ATOM 797 C CA . GLN A 1 99 ? 1.338 1.583 1.923 1.00 97.38 99 GLN A CA 1
ATOM 798 C C . GLN A 1 99 ? 2.455 0.542 1.791 1.00 97.38 99 GLN A C 1
ATOM 800 O O . GLN A 1 99 ? 3.581 0.909 1.457 1.00 97.38 99 GLN A O 1
ATOM 805 N N . VAL A 1 100 ? 2.162 -0.747 1.997 1.00 97.69 100 VAL A N 1
ATOM 806 C CA . VAL A 1 100 ? 3.129 -1.829 1.760 1.00 97.69 100 VAL A CA 1
ATOM 807 C C . VAL A 1 100 ? 3.573 -1.820 0.303 1.00 97.69 100 VAL A C 1
ATOM 809 O O . VAL A 1 100 ? 4.767 -1.723 0.054 1.00 97.69 100 VAL A O 1
ATOM 812 N N . LEU A 1 101 ? 2.637 -1.814 -0.653 1.00 97.88 101 LEU A N 1
ATOM 813 C CA . LEU A 1 101 ? 2.962 -1.787 -2.084 1.00 97.88 101 LEU A CA 1
ATOM 814 C C . LEU A 1 101 ? 3.775 -0.541 -2.469 1.00 97.88 101 LEU A C 1
ATOM 816 O O . LEU A 1 101 ? 4.704 -0.632 -3.273 1.00 97.88 101 LEU A O 1
ATOM 820 N N . ALA A 1 102 ? 3.455 0.617 -1.886 1.00 97.94 102 ALA A N 1
ATOM 821 C CA . ALA A 1 102 ? 4.209 1.845 -2.104 1.00 97.94 102 ALA A CA 1
ATOM 822 C C . ALA A 1 102 ? 5.666 1.713 -1.643 1.00 97.94 102 ALA A C 1
ATOM 824 O O . ALA A 1 102 ? 6.575 2.073 -2.391 1.00 97.94 102 ALA A O 1
ATOM 825 N N . VAL A 1 103 ? 5.899 1.180 -0.440 1.00 97.19 103 VAL A N 1
ATOM 826 C CA . VAL A 1 103 ? 7.255 0.941 0.074 1.00 97.19 103 VAL A CA 1
ATOM 827 C C . VAL A 1 103 ? 7.962 -0.130 -0.753 1.00 97.19 103 VAL A C 1
ATOM 829 O O . VAL A 1 103 ? 9.094 0.104 -1.158 1.00 97.19 103 VAL A O 1
ATOM 832 N N . SER A 1 104 ? 7.308 -1.245 -1.094 1.00 96.81 104 SER A N 1
ATOM 833 C CA . SER A 1 104 ? 7.886 -2.303 -1.938 1.00 96.81 104 SER A CA 1
ATOM 834 C C . SER A 1 104 ? 8.463 -1.754 -3.238 1.00 96.81 104 SER A C 1
ATOM 836 O O . SER A 1 104 ? 9.579 -2.102 -3.610 1.00 96.81 104 SER A O 1
ATOM 838 N N . LEU A 1 105 ? 7.741 -0.850 -3.910 1.00 96.88 105 LEU A N 1
ATOM 839 C CA . LEU A 1 105 ? 8.179 -0.244 -5.172 1.00 96.88 105 LEU A CA 1
ATOM 840 C C . LEU A 1 105 ? 9.498 0.539 -5.066 1.00 96.88 105 LEU A C 1
ATOM 842 O O . LEU A 1 105 ? 10.170 0.705 -6.082 1.00 96.88 105 LEU A O 1
ATOM 846 N N . GLN A 1 106 ? 9.900 0.976 -3.867 1.00 95.19 106 GLN A N 1
ATOM 847 C CA . GLN A 1 106 ? 11.201 1.617 -3.629 1.00 95.19 106 GLN A CA 1
ATOM 848 C C . GLN A 1 106 ? 12.370 0.614 -3.644 1.00 95.19 106 GLN A C 1
ATOM 850 O O . GLN A 1 106 ? 13.512 1.021 -3.837 1.00 95.19 106 GLN A O 1
ATOM 855 N N . PHE A 1 107 ? 12.085 -0.682 -3.477 1.00 94.31 107 PHE A N 1
ATOM 856 C CA . PHE A 1 107 ? 13.065 -1.777 -3.440 1.00 94.31 107 PHE A CA 1
ATOM 857 C C . PHE A 1 107 ? 12.954 -2.727 -4.646 1.00 94.31 107 PHE A C 1
ATOM 859 O O . PHE A 1 107 ? 13.797 -3.599 -4.833 1.00 94.31 107 PHE A O 1
ATOM 866 N N . VAL A 1 108 ? 11.932 -2.562 -5.492 1.00 94.19 108 VAL A N 1
ATOM 867 C CA . VAL A 1 108 ? 11.732 -3.375 -6.699 1.00 94.19 108 VAL A CA 1
ATOM 868 C C . VAL A 1 108 ? 12.878 -3.171 -7.691 1.00 94.19 108 VAL A C 1
ATOM 870 O O . VAL A 1 108 ? 13.148 -2.047 -8.123 1.00 94.19 108 VAL A O 1
ATOM 873 N N . SER A 1 109 ? 13.492 -4.276 -8.121 1.00 91.06 109 SER A N 1
ATOM 874 C CA . SER A 1 109 ? 14.411 -4.295 -9.263 1.00 91.06 109 SER A CA 1
ATOM 875 C C . SER A 1 109 ? 13.638 -4.166 -10.591 1.00 91.06 109 SER A C 1
ATOM 877 O O . SER A 1 109 ? 12.569 -4.776 -10.726 1.00 91.06 109 SER A O 1
ATOM 879 N N . PRO A 1 110 ? 14.146 -3.404 -11.582 1.00 87.69 110 PRO A N 1
ATOM 880 C CA . PRO A 1 110 ? 13.472 -3.195 -12.870 1.00 87.69 110 PRO A CA 1
ATOM 881 C C . PRO A 1 110 ? 13.247 -4.482 -13.689 1.00 87.69 110 PRO A C 1
ATOM 883 O O . PRO A 1 110 ? 12.360 -4.521 -14.536 1.00 87.69 110 PRO A O 1
ATOM 886 N N . ASP A 1 111 ? 13.993 -5.557 -13.421 1.00 87.88 111 ASP A N 1
ATOM 887 C CA . ASP A 1 111 ? 13.901 -6.807 -14.195 1.00 87.88 111 ASP A CA 1
ATOM 888 C C . ASP A 1 111 ? 12.800 -7.767 -13.701 1.00 87.88 111 ASP A C 1
ATOM 890 O O . ASP A 1 111 ? 12.494 -8.792 -14.328 1.00 87.88 111 ASP A O 1
ATOM 894 N N . THR A 1 112 ? 12.170 -7.431 -12.575 1.00 90.38 112 THR A N 1
ATOM 895 C CA . THR A 1 112 ? 11.125 -8.247 -11.943 1.00 90.38 112 THR A CA 1
ATOM 896 C C . THR A 1 112 ? 9.852 -8.322 -12.788 1.00 90.38 112 THR A C 1
ATOM 898 O O . THR A 1 112 ? 9.555 -7.452 -13.614 1.00 90.38 112 THR A O 1
ATOM 901 N N . ASN A 1 113 ? 9.066 -9.384 -12.586 1.00 90.88 113 ASN A N 1
ATOM 902 C CA . ASN A 1 113 ? 7.800 -9.550 -13.299 1.00 90.88 113 ASN A CA 1
ATOM 903 C C . ASN A 1 113 ? 6.801 -8.466 -12.879 1.00 90.88 113 ASN A C 1
ATOM 905 O O . ASN A 1 113 ? 6.124 -7.903 -13.741 1.00 90.88 113 ASN A O 1
ATOM 909 N N . CYS A 1 114 ? 6.756 -8.123 -11.588 1.00 92.38 114 CYS A N 1
ATOM 910 C CA . CYS A 1 114 ? 5.906 -7.046 -11.089 1.00 92.38 114 CYS A CA 1
ATOM 911 C C . CYS A 1 114 ? 6.262 -5.677 -11.682 1.00 92.38 114 CYS A C 1
ATOM 913 O O . CYS A 1 114 ? 5.351 -4.949 -12.071 1.00 92.38 114 CYS A O 1
ATOM 915 N N . SER A 1 115 ? 7.550 -5.342 -11.832 1.00 92.00 115 SER A N 1
ATOM 916 C CA . SER A 1 115 ? 7.981 -4.093 -12.474 1.00 92.00 115 SER A CA 1
ATOM 917 C C . SER A 1 115 ? 7.444 -3.982 -13.903 1.00 92.00 115 SER A C 1
ATOM 919 O O . SER A 1 115 ? 6.791 -2.993 -14.240 1.00 92.00 115 SER A O 1
ATOM 921 N N . ARG A 1 116 ? 7.619 -5.031 -14.717 1.00 92.50 116 ARG A N 1
ATOM 922 C CA . ARG A 1 116 ? 7.120 -5.067 -16.100 1.00 92.50 116 ARG A CA 1
ATOM 923 C C . ARG A 1 116 ? 5.595 -5.012 -16.175 1.00 92.50 116 ARG A C 1
ATOM 925 O O . ARG A 1 116 ? 5.051 -4.227 -16.947 1.00 92.50 116 ARG A O 1
ATOM 932 N N . ALA A 1 117 ? 4.901 -5.801 -15.355 1.00 93.88 117 ALA A N 1
ATOM 933 C CA . ALA A 1 117 ? 3.438 -5.853 -15.343 1.00 93.88 117 ALA A CA 1
ATOM 934 C C . ALA A 1 117 ? 2.788 -4.519 -14.936 1.00 93.88 117 ALA A C 1
ATOM 936 O O . ALA A 1 117 ? 1.683 -4.212 -15.375 1.00 93.88 117 ALA A O 1
ATOM 937 N N . LEU A 1 118 ? 3.469 -3.728 -14.105 1.00 93.88 118 LEU A N 1
ATOM 938 C CA . LEU A 1 118 ? 2.992 -2.432 -13.624 1.00 93.88 118 LEU A CA 1
ATOM 939 C C . LEU A 1 118 ? 3.431 -1.250 -14.501 1.00 93.88 118 LEU A C 1
ATOM 941 O O . LEU A 1 118 ? 3.096 -0.112 -14.176 1.00 93.88 118 LEU A O 1
ATOM 945 N N . GLY A 1 119 ? 4.198 -1.490 -15.572 1.00 92.50 119 GLY A N 1
ATOM 946 C CA . GLY A 1 119 ? 4.817 -0.414 -16.356 1.00 92.50 119 GLY A CA 1
ATOM 947 C C . GLY A 1 119 ? 5.773 0.439 -15.514 1.00 92.50 119 GLY A C 1
ATOM 948 O O . GLY A 1 119 ? 5.848 1.654 -15.678 1.00 92.50 119 GLY A O 1
ATOM 949 N N . ALA A 1 120 ? 6.444 -0.194 -14.554 1.00 91.62 120 ALA A N 1
AT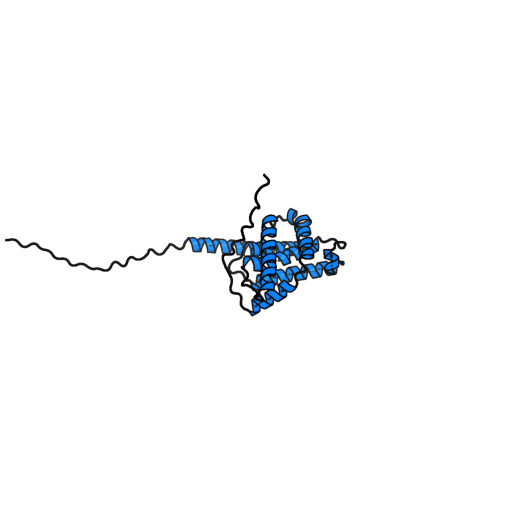OM 950 C CA . ALA A 1 120 ? 7.308 0.428 -13.562 1.00 91.62 120 ALA A CA 1
ATOM 951 C C . ALA A 1 120 ? 8.776 0.035 -13.823 1.00 91.62 120 ALA A C 1
ATOM 953 O O . ALA A 1 120 ? 9.510 -0.359 -12.919 1.00 91.62 120 ALA A O 1
ATOM 954 N N . ASP A 1 121 ? 9.186 0.084 -15.085 1.00 88.44 121 ASP A N 1
ATOM 955 C CA . ASP A 1 121 ? 10.520 -0.260 -15.587 1.00 88.44 121 ASP A CA 1
ATOM 956 C C . ASP A 1 121 ? 11.537 0.867 -15.331 1.00 88.44 121 ASP A C 1
ATOM 958 O O . ASP A 1 121 ? 12.659 0.643 -14.874 1.00 88.44 121 ASP A O 1
ATOM 962 N N . SER A 1 122 ? 11.125 2.118 -15.528 1.00 92.50 122 SER A N 1
ATOM 963 C CA . SER A 1 122 ? 11.946 3.290 -15.227 1.00 92.50 122 SER A CA 1
ATOM 964 C C . SER A 1 122 ? 11.860 3.703 -13.755 1.00 92.50 122 SER A C 1
ATOM 966 O O . SER A 1 122 ? 10.874 3.453 -13.057 1.00 92.50 122 SER A O 1
ATOM 968 N N . PHE A 1 123 ? 12.901 4.385 -13.268 1.00 91.88 123 PHE A N 1
ATOM 969 C CA . PHE A 1 123 ? 12.898 4.971 -11.923 1.00 91.88 123 PHE A CA 1
ATOM 970 C C . PHE A 1 123 ? 11.739 5.963 -11.736 1.00 91.88 123 PHE A C 1
ATOM 972 O O . PHE A 1 123 ? 11.014 5.880 -10.751 1.00 91.88 123 PHE A O 1
ATOM 979 N N . ALA A 1 124 ? 11.513 6.853 -12.708 1.00 94.19 124 ALA A N 1
ATOM 980 C CA . ALA A 1 124 ? 10.455 7.861 -12.635 1.00 94.19 124 ALA A CA 1
ATOM 981 C C . ALA A 1 124 ? 9.044 7.244 -12.627 1.00 94.19 124 ALA A C 1
ATOM 983 O O . ALA A 1 124 ? 8.174 7.707 -11.888 1.00 94.19 124 ALA A O 1
ATOM 984 N N . ALA A 1 125 ? 8.808 6.186 -13.414 1.00 94.69 125 ALA A N 1
ATOM 985 C CA . ALA A 1 125 ? 7.530 5.475 -13.402 1.00 94.69 125 ALA A CA 1
ATOM 986 C C . ALA A 1 125 ? 7.289 4.767 -12.060 1.00 94.69 125 ALA A C 1
ATOM 988 O O . ALA A 1 125 ? 6.200 4.896 -11.495 1.00 94.69 125 ALA A O 1
ATOM 989 N N . ARG A 1 126 ? 8.313 4.094 -11.510 1.00 95.19 126 ARG A N 1
ATOM 990 C CA . ARG A 1 126 ? 8.257 3.475 -10.172 1.00 95.19 126 ARG A CA 1
ATOM 991 C C . ARG A 1 126 ? 7.972 4.486 -9.077 1.00 95.19 126 ARG A C 1
ATOM 993 O O . ARG A 1 126 ? 7.071 4.254 -8.277 1.00 95.19 126 ARG A O 1
ATOM 1000 N N . ASP A 1 127 ? 8.697 5.599 -9.059 1.00 95.69 127 ASP A N 1
ATOM 1001 C CA . ASP A 1 127 ? 8.531 6.647 -8.052 1.00 95.69 127 ASP A CA 1
ATOM 1002 C C . ASP A 1 127 ? 7.119 7.250 -8.099 1.00 95.69 127 ASP A C 1
ATOM 1004 O O . ASP A 1 127 ? 6.424 7.333 -7.081 1.00 95.69 127 ASP A O 1
ATOM 1008 N N . ARG A 1 128 ? 6.618 7.551 -9.305 1.00 97.12 128 ARG A N 1
ATOM 1009 C CA . ARG A 1 128 ? 5.246 8.037 -9.494 1.00 97.12 128 ARG A CA 1
ATOM 1010 C C . ARG A 1 128 ? 4.204 7.016 -9.036 1.00 97.12 128 ARG A C 1
ATOM 1012 O O . ARG A 1 128 ? 3.251 7.392 -8.354 1.00 97.12 128 ARG A O 1
ATOM 1019 N N . LEU A 1 129 ? 4.363 5.742 -9.396 1.00 97.44 129 LEU A N 1
ATOM 1020 C CA . LEU A 1 129 ? 3.437 4.682 -8.990 1.00 97.44 129 LEU A CA 1
ATOM 1021 C C . LEU A 1 129 ? 3.451 4.478 -7.469 1.00 97.44 129 LEU A C 1
ATOM 1023 O O . LEU A 1 129 ? 2.393 4.406 -6.846 1.00 97.44 129 LEU A O 1
ATOM 1027 N N . SER A 1 130 ? 4.641 4.466 -6.872 1.00 97.75 130 SER A N 1
ATOM 1028 C CA . SER A 1 130 ? 4.852 4.386 -5.427 1.00 97.75 130 SER A CA 1
ATOM 1029 C C . SER A 1 130 ? 4.155 5.541 -4.699 1.00 97.75 130 SER A C 1
ATOM 1031 O O . SER A 1 130 ? 3.394 5.322 -3.753 1.00 97.75 130 SER A O 1
ATOM 1033 N N . SER A 1 131 ? 4.313 6.769 -5.198 1.00 97.81 131 SER A N 1
ATOM 1034 C CA . SER A 1 131 ? 3.632 7.958 -4.677 1.00 97.81 131 SER A CA 1
ATOM 1035 C C . SER A 1 131 ? 2.107 7.869 -4.799 1.00 97.81 131 SER A C 1
ATOM 1037 O O . SER A 1 131 ? 1.390 8.177 -3.841 1.00 97.81 131 SER A O 1
ATOM 1039 N N . ASN A 1 132 ? 1.594 7.378 -5.933 1.00 97.88 132 ASN A N 1
ATOM 1040 C CA . ASN A 1 132 ? 0.159 7.176 -6.144 1.00 97.88 132 ASN A CA 1
ATOM 1041 C C . ASN A 1 132 ? -0.422 6.156 -5.157 1.00 97.88 132 ASN A C 1
ATOM 1043 O O . ASN A 1 132 ? -1.465 6.413 -4.559 1.00 97.88 132 ASN A O 1
ATOM 1047 N N . TYR A 1 133 ? 0.253 5.023 -4.946 1.00 98.06 133 TYR A N 1
ATOM 1048 C CA . TYR A 1 133 ? -0.171 4.030 -3.957 1.00 98.06 133 TYR A CA 1
ATOM 1049 C C . TYR A 1 133 ? -0.144 4.592 -2.541 1.00 98.06 133 TYR A C 1
ATOM 1051 O O . TYR A 1 133 ? -1.129 4.455 -1.817 1.00 98.06 133 TYR A O 1
ATOM 1059 N N . SER A 1 134 ? 0.913 5.308 -2.162 1.00 97.88 134 SER A N 1
ATOM 1060 C CA . SER A 1 134 ? 0.976 5.894 -0.826 1.00 97.88 134 SER A CA 1
ATOM 1061 C C . SER A 1 134 ? -0.105 6.964 -0.609 1.00 97.88 134 SER A C 1
ATOM 1063 O O . SER A 1 134 ? -0.666 7.053 0.483 1.00 97.88 134 SER A O 1
ATOM 1065 N N . THR A 1 135 ? -0.451 7.729 -1.650 1.00 97.44 135 THR A N 1
ATOM 1066 C CA . THR A 1 135 ? -1.554 8.707 -1.627 1.00 97.44 135 THR A CA 1
ATOM 1067 C C . THR A 1 135 ? -2.910 8.020 -1.480 1.00 97.44 135 THR A C 1
ATOM 1069 O O . THR A 1 135 ? -3.651 8.351 -0.561 1.00 97.44 135 THR A O 1
ATOM 1072 N N . ASN A 1 136 ? -3.187 6.991 -2.289 1.00 96.44 136 ASN A N 1
ATOM 1073 C CA . ASN A 1 136 ? -4.410 6.191 -2.177 1.00 96.44 136 ASN A CA 1
ATOM 1074 C C . ASN A 1 136 ? -4.579 5.606 -0.761 1.00 96.44 136 ASN A C 1
ATOM 1076 O O . ASN A 1 136 ? -5.675 5.631 -0.211 1.00 96.44 136 ASN A O 1
ATOM 1080 N N . GLY A 1 137 ? -3.499 5.120 -0.136 1.00 94.62 137 GLY A N 1
ATOM 1081 C CA . GLY A 1 137 ? -3.552 4.620 1.241 1.00 94.62 137 GLY A CA 1
ATOM 1082 C C . GLY A 1 137 ? -3.934 5.699 2.265 1.00 94.62 137 GLY A C 1
ATOM 1083 O O . GLY A 1 137 ? -4.692 5.425 3.193 1.00 94.62 137 GLY A O 1
ATOM 1084 N N . VAL A 1 138 ? -3.456 6.937 2.086 1.00 94.62 138 VAL A N 1
ATOM 1085 C CA . VAL A 1 138 ? -3.856 8.086 2.922 1.00 94.62 138 VAL A CA 1
ATOM 1086 C C . VAL A 1 138 ? -5.325 8.446 2.694 1.00 94.62 138 VAL A C 1
ATOM 1088 O O . VAL A 1 138 ? -6.034 8.718 3.662 1.00 94.62 138 VAL A O 1
ATOM 1091 N N . ASP A 1 139 ? -5.800 8.409 1.449 1.00 94.25 139 ASP A N 1
ATOM 1092 C CA . ASP A 1 139 ? -7.201 8.692 1.127 1.00 94.25 139 ASP A CA 1
ATOM 1093 C C . ASP A 1 139 ? -8.151 7.682 1.778 1.00 94.25 139 ASP A C 1
ATOM 1095 O O . ASP A 1 139 ? -9.138 8.088 2.388 1.00 94.25 139 ASP A O 1
ATOM 1099 N N . ILE A 1 140 ? -7.818 6.385 1.762 1.00 91.00 140 ILE A N 1
ATOM 1100 C CA . ILE A 1 140 ? -8.599 5.366 2.484 1.00 91.00 140 ILE A CA 1
ATOM 1101 C C . ILE A 1 140 ? -8.627 5.669 3.985 1.00 91.00 140 ILE A C 1
ATOM 1103 O O . ILE A 1 140 ? -9.696 5.673 4.596 1.00 91.00 140 ILE A O 1
ATOM 1107 N N . ALA A 1 141 ? -7.472 5.957 4.593 1.00 89.06 141 ALA A N 1
ATOM 1108 C CA . ALA A 1 141 ? -7.410 6.287 6.016 1.00 89.06 141 ALA A CA 1
ATOM 1109 C C . ALA A 1 141 ? -8.238 7.544 6.356 1.00 89.06 141 ALA A C 1
ATOM 1111 O O . ALA A 1 141 ? -8.905 7.583 7.391 1.00 89.06 141 ALA A O 1
ATOM 1112 N N . ARG A 1 142 ? -8.258 8.545 5.463 1.00 90.25 142 ARG A N 1
ATOM 1113 C CA . ARG A 1 142 ? -9.088 9.753 5.586 1.00 90.25 142 ARG A CA 1
ATOM 1114 C C . ARG A 1 142 ? -10.580 9.426 5.531 1.00 90.25 142 ARG A C 1
ATOM 1116 O O . ARG A 1 142 ? -11.322 9.950 6.358 1.00 90.25 142 ARG A O 1
ATOM 1123 N N . ILE A 1 143 ? -11.007 8.581 4.590 1.00 87.88 143 ILE A N 1
ATOM 1124 C CA . ILE A 1 143 ? -12.408 8.149 4.444 1.00 87.88 143 ILE A CA 1
ATOM 1125 C C . ILE A 1 143 ? -12.888 7.432 5.712 1.00 87.88 143 ILE A C 1
ATOM 1127 O O . ILE A 1 143 ? -13.989 7.692 6.194 1.00 87.88 143 ILE A O 1
ATOM 1131 N N . MET A 1 144 ? -12.043 6.570 6.281 1.00 82.44 144 MET A N 1
ATOM 1132 C CA . MET A 1 144 ? -12.362 5.812 7.494 1.00 82.44 144 MET A CA 1
ATOM 1133 C C . MET A 1 144 ? -12.360 6.666 8.774 1.00 82.44 144 MET A C 1
ATOM 1135 O O . MET A 1 144 ? -13.011 6.317 9.761 1.00 82.44 144 MET A O 1
ATOM 1139 N N . GLY A 1 145 ? -11.649 7.796 8.774 1.00 77.50 145 GLY A N 1
ATOM 1140 C CA . GLY A 1 145 ? -11.575 8.719 9.905 1.00 77.50 145 GLY A CA 1
ATOM 1141 C C . GLY A 1 145 ? -10.701 8.220 11.065 1.00 77.50 145 GLY A C 1
ATOM 1142 O O . GLY A 1 145 ? -9.906 7.294 10.930 1.00 77.50 145 GLY A O 1
ATOM 1143 N N . THR A 1 146 ? -10.816 8.878 12.226 1.00 68.00 146 THR A N 1
ATOM 1144 C CA . THR A 1 146 ? -9.895 8.716 13.377 1.00 68.00 146 THR A CA 1
ATOM 1145 C C . THR A 1 146 ? -10.574 8.263 14.677 1.00 68.00 146 THR A C 1
ATOM 1147 O O . THR A 1 146 ? -9.961 8.297 15.750 1.00 68.00 146 THR A O 1
ATOM 1150 N N . GLN A 1 147 ? -11.852 7.868 14.626 1.00 59.28 147 GLN A N 1
ATOM 1151 C CA . GLN A 1 147 ? -12.667 7.723 15.841 1.00 59.28 147 GLN A CA 1
ATOM 1152 C C . GLN A 1 147 ? -12.236 6.553 16.747 1.00 59.28 147 GLN A C 1
ATOM 1154 O O . GLN A 1 147 ? -12.370 6.659 17.967 1.00 59.28 147 GLN A O 1
ATOM 1159 N N . ASP A 1 148 ? -11.602 5.507 16.213 1.00 63.09 148 ASP A N 1
ATOM 1160 C CA . ASP A 1 148 ? -10.962 4.443 17.002 1.00 63.09 148 ASP A CA 1
ATOM 1161 C C . ASP A 1 148 ? -9.895 3.743 16.139 1.00 63.09 148 ASP A C 1
ATOM 1163 O O . ASP A 1 148 ? -10.231 2.831 15.382 1.00 63.09 148 ASP A O 1
ATOM 1167 N N . PRO A 1 149 ? -8.633 4.215 16.150 1.00 69.69 149 PRO A N 1
ATOM 1168 C CA . PRO A 1 149 ? -7.609 3.688 15.258 1.00 69.69 149 PRO A CA 1
ATOM 1169 C C . PRO A 1 149 ? -7.330 2.230 15.611 1.00 69.69 149 PRO A C 1
ATOM 1171 O O . PRO A 1 149 ? -6.933 1.895 16.730 1.00 69.69 149 PRO A O 1
ATOM 1174 N N . THR A 1 150 ? -7.544 1.359 14.637 1.00 81.19 150 THR A N 1
ATOM 1175 C CA . THR A 1 150 ? -7.213 -0.055 14.749 1.00 81.19 150 THR A CA 1
ATOM 1176 C C . THR A 1 150 ? -5.694 -0.228 14.714 1.00 81.19 150 THR A C 1
ATOM 1178 O O . THR A 1 150 ? -4.967 0.673 14.285 1.00 81.19 150 THR A O 1
ATOM 1181 N N . ILE A 1 151 ? -5.180 -1.385 15.144 1.00 84.88 151 ILE A N 1
ATOM 1182 C CA . ILE A 1 151 ? -3.739 -1.680 15.013 1.00 84.88 151 ILE A CA 1
ATOM 1183 C C . ILE A 1 151 ? -3.309 -1.529 13.547 1.00 84.88 151 ILE A C 1
ATOM 1185 O O . ILE A 1 151 ? -2.273 -0.932 13.266 1.00 84.88 151 ILE A O 1
ATOM 1189 N N . THR A 1 152 ? -4.154 -1.973 12.617 1.00 88.69 152 THR A N 1
ATOM 1190 C CA . THR A 1 152 ? -3.944 -1.853 11.173 1.00 88.69 152 THR A CA 1
ATOM 1191 C C . THR A 1 152 ? -3.873 -0.396 10.704 1.00 88.69 152 THR A C 1
ATOM 1193 O O . THR A 1 152 ? -3.022 -0.059 9.883 1.00 88.69 152 THR A O 1
ATOM 1196 N N . ALA A 1 153 ? -4.713 0.492 11.248 1.00 88.62 153 ALA A N 1
ATOM 1197 C CA . ALA A 1 153 ? -4.657 1.923 10.944 1.00 88.62 153 ALA A CA 1
ATOM 1198 C C . ALA A 1 153 ? -3.315 2.537 11.377 1.00 88.62 153 ALA A C 1
ATOM 1200 O O . ALA A 1 153 ? -2.674 3.256 10.614 1.00 88.62 153 ALA A O 1
ATOM 1201 N N . VAL A 1 154 ? -2.846 2.187 12.578 1.00 89.75 154 VAL A N 1
ATOM 1202 C CA . VAL A 1 154 ? -1.550 2.647 13.098 1.00 89.75 154 VAL A CA 1
ATOM 1203 C C . VAL A 1 154 ? -0.407 2.102 12.245 1.00 89.75 154 VAL A C 1
ATOM 1205 O O . VAL A 1 154 ? 0.479 2.854 11.856 1.00 89.75 154 VAL A O 1
ATOM 1208 N N . GLN A 1 155 ? -0.438 0.816 11.900 1.00 92.31 155 GLN A N 1
ATOM 1209 C CA . GLN A 1 155 ? 0.549 0.203 11.009 1.00 92.31 155 GLN A CA 1
ATOM 1210 C C . GLN A 1 155 ? 0.601 0.901 9.644 1.00 92.31 155 GLN A C 1
ATOM 1212 O O . GLN A 1 155 ? 1.690 1.140 9.125 1.00 92.31 155 GLN A O 1
ATOM 1217 N N . SER A 1 156 ? -0.552 1.292 9.092 1.00 93.69 156 SER A N 1
ATOM 1218 C CA . SER A 1 156 ? -0.625 2.077 7.855 1.00 93.69 156 SER A CA 1
ATOM 1219 C C . SER A 1 156 ? 0.076 3.434 8.004 1.00 93.69 156 SER A C 1
ATOM 1221 O O . SER A 1 156 ? 0.877 3.806 7.146 1.00 93.69 156 SER A O 1
ATOM 1223 N N . ASP A 1 157 ? -0.146 4.155 9.107 1.00 93.19 157 ASP A N 1
ATOM 1224 C CA . ASP A 1 157 ? 0.530 5.435 9.363 1.00 93.19 157 ASP A CA 1
ATOM 1225 C C . ASP A 1 157 ? 2.050 5.275 9.523 1.00 93.19 157 ASP A C 1
ATOM 1227 O O . ASP A 1 157 ? 2.825 6.080 9.000 1.00 93.19 157 ASP A O 1
ATOM 1231 N N . PHE A 1 158 ? 2.502 4.219 10.205 1.00 93.62 158 PHE A N 1
ATOM 1232 C CA . PHE A 1 158 ? 3.929 3.912 10.327 1.00 93.62 158 PHE A CA 1
ATOM 1233 C C . PHE A 1 158 ? 4.553 3.605 8.962 1.00 93.62 158 PHE A C 1
ATOM 1235 O O . PHE A 1 158 ? 5.613 4.141 8.636 1.00 93.62 158 PHE A O 1
ATOM 1242 N N . MET A 1 159 ? 3.873 2.813 8.131 1.00 95.62 159 MET A N 1
ATOM 1243 C CA . MET A 1 159 ? 4.315 2.527 6.767 1.00 95.62 159 MET A CA 1
ATOM 1244 C C . MET A 1 159 ? 4.356 3.788 5.894 1.00 95.62 159 MET A C 1
ATOM 1246 O O . MET A 1 159 ? 5.304 3.981 5.132 1.00 95.62 159 MET A O 1
ATOM 1250 N N . ARG A 1 160 ? 3.397 4.708 6.057 1.00 95.75 160 ARG A N 1
ATOM 1251 C CA . ARG A 1 160 ? 3.422 6.020 5.392 1.00 95.75 160 ARG A CA 1
ATOM 1252 C C . ARG A 1 160 ? 4.608 6.872 5.849 1.00 95.75 160 ARG A C 1
ATOM 1254 O O . ARG A 1 160 ? 5.265 7.501 5.018 1.00 95.75 160 ARG A O 1
ATOM 1261 N N . ALA A 1 161 ? 4.898 6.907 7.149 1.00 95.12 161 ALA A N 1
ATOM 1262 C CA . ALA A 1 161 ? 6.057 7.622 7.680 1.00 95.12 161 ALA A CA 1
ATOM 1263 C C . ALA A 1 161 ? 7.373 7.034 7.143 1.00 95.12 161 ALA A C 1
ATOM 1265 O O . ALA A 1 161 ? 8.270 7.786 6.757 1.00 95.12 161 ALA A O 1
ATOM 1266 N N . LEU A 1 162 ? 7.463 5.705 7.051 1.00 94.88 162 LEU A N 1
ATOM 1267 C CA . LEU A 1 162 ? 8.594 5.009 6.446 1.00 94.88 162 LEU A CA 1
ATOM 1268 C C . LEU A 1 162 ? 8.773 5.386 4.968 1.00 94.88 162 LEU A C 1
ATOM 1270 O O . LEU A 1 162 ? 9.867 5.770 4.559 1.00 94.88 162 LEU A O 1
ATOM 1274 N N . TRP A 1 163 ? 7.696 5.353 4.183 1.00 96.88 163 TRP A N 1
ATOM 1275 C CA . TRP A 1 163 ? 7.734 5.764 2.781 1.00 96.88 163 TRP A CA 1
ATOM 1276 C C . TRP A 1 163 ? 8.250 7.203 2.620 1.00 96.88 163 TRP A C 1
ATOM 1278 O O . TRP A 1 163 ? 9.156 7.457 1.826 1.00 96.88 163 TRP A O 1
ATOM 1288 N N . LEU A 1 164 ? 7.734 8.142 3.428 1.00 96.44 164 LEU A N 1
ATOM 1289 C CA . LEU A 1 164 ? 8.166 9.546 3.427 1.00 96.44 164 LEU A CA 1
ATOM 1290 C C . LEU A 1 164 ? 9.644 9.697 3.801 1.00 96.44 164 LEU A C 1
ATOM 1292 O O . LEU A 1 164 ? 10.347 10.509 3.198 1.00 96.44 164 LEU A O 1
ATOM 1296 N N . LYS A 1 165 ? 10.121 8.917 4.778 1.00 93.50 165 LYS A N 1
ATOM 1297 C CA . LYS A 1 165 ? 11.534 8.893 5.170 1.00 93.50 165 LYS A CA 1
ATOM 1298 C C . LYS A 1 165 ? 12.415 8.502 3.982 1.00 93.50 165 LYS A C 1
ATOM 1300 O O . LYS A 1 165 ? 13.387 9.204 3.712 1.00 93.50 165 LYS A O 1
ATOM 1305 N N . ASN A 1 166 ? 12.055 7.439 3.264 1.00 93.50 166 ASN A N 1
ATOM 1306 C CA . ASN A 1 166 ? 12.805 6.967 2.097 1.00 93.50 166 ASN A CA 1
ATOM 1307 C C . ASN A 1 166 ? 12.800 7.999 0.955 1.00 93.50 166 ASN A C 1
ATOM 1309 O O . ASN A 1 166 ? 13.811 8.183 0.286 1.00 93.50 166 ASN A O 1
ATOM 1313 N N . CYS A 1 167 ? 11.717 8.766 0.805 1.00 93.50 167 CYS A N 1
ATOM 1314 C CA . CYS A 1 167 ? 11.621 9.876 -0.150 1.00 93.50 167 CYS A CA 1
ATOM 1315 C C . CYS A 1 167 ? 12.314 11.175 0.318 1.00 93.50 167 CYS A C 1
ATOM 1317 O O . CYS A 1 167 ? 12.027 12.246 -0.212 1.00 93.50 167 CYS A O 1
ATOM 1319 N N . SER A 1 168 ? 13.185 11.130 1.335 1.00 93.94 168 SER A N 1
ATOM 1320 C CA . SER A 1 168 ? 13.859 12.307 1.917 1.00 93.94 168 SER A CA 1
ATOM 1321 C C . SER A 1 168 ? 12.917 13.383 2.493 1.00 93.94 168 SER A C 1
ATOM 1323 O O . SER A 1 168 ? 13.314 14.528 2.712 1.00 93.94 168 SER A O 1
ATOM 1325 N N . ARG A 1 169 ? 11.668 13.030 2.822 1.00 92.75 169 ARG A N 1
ATOM 1326 C CA . ARG A 1 169 ? 10.652 13.932 3.401 1.00 92.75 169 ARG A CA 1
ATOM 1327 C C . ARG A 1 169 ? 10.589 13.795 4.920 1.00 92.75 169 ARG A C 1
ATOM 1329 O O . ARG A 1 169 ? 9.527 13.605 5.513 1.00 92.75 169 ARG A O 1
ATOM 1336 N N . GLY A 1 170 ? 11.748 13.908 5.570 1.00 91.38 170 GLY A N 1
ATOM 1337 C CA . GLY A 1 170 ? 11.913 13.608 6.998 1.00 91.38 170 GLY A CA 1
ATOM 1338 C C . GLY A 1 170 ? 10.990 14.399 7.933 1.00 91.38 170 GLY A C 1
ATOM 1339 O O . GLY A 1 170 ? 10.455 13.832 8.881 1.00 91.38 170 GLY A O 1
ATOM 1340 N N . ARG A 1 171 ? 10.737 15.689 7.658 1.00 93.50 171 ARG A N 1
ATOM 1341 C CA . ARG A 1 171 ? 9.806 16.500 8.471 1.00 93.50 171 ARG A CA 1
ATOM 1342 C C . ARG A 1 171 ? 8.382 15.949 8.435 1.00 93.50 171 ARG A C 1
ATOM 1344 O O . ARG A 1 171 ? 7.741 15.816 9.470 1.00 93.50 171 ARG A O 1
ATOM 1351 N N . GLU A 1 172 ? 7.898 15.601 7.250 1.00 93.94 172 GLU A N 1
ATOM 1352 C CA . GLU A 1 172 ? 6.551 15.057 7.086 1.00 93.94 172 GLU A CA 1
ATOM 1353 C C . GLU A 1 172 ? 6.434 13.666 7.704 1.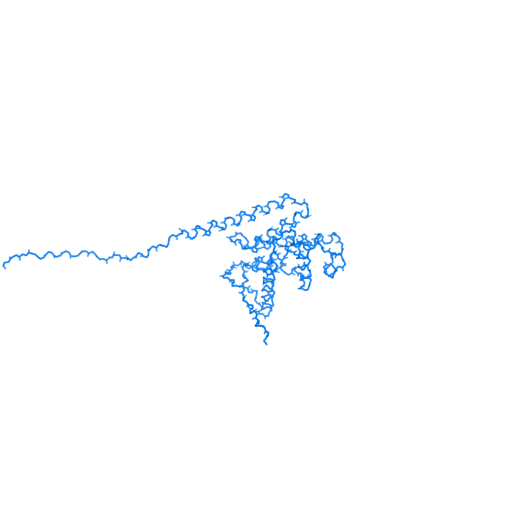00 93.94 172 GLU A C 1
ATOM 1355 O O . GLU A 1 172 ? 5.454 13.389 8.393 1.00 93.94 172 GLU A O 1
ATOM 1360 N N . ALA A 1 173 ? 7.464 12.828 7.543 1.00 93.12 173 ALA A N 1
ATOM 1361 C CA . ALA A 1 173 ? 7.544 11.529 8.203 1.00 93.12 173 ALA A CA 1
ATOM 1362 C C . ALA A 1 173 ? 7.399 11.663 9.729 1.00 93.12 173 ALA A C 1
ATOM 1364 O O . ALA A 1 173 ? 6.606 10.949 10.342 1.00 93.12 173 ALA A O 1
ATOM 1365 N N . TRP A 1 174 ? 8.098 12.629 10.337 1.00 91.12 174 TRP A N 1
ATOM 1366 C CA . TRP A 1 174 ? 7.989 12.915 11.769 1.00 91.12 174 TRP A CA 1
ATOM 1367 C C . TRP A 1 174 ? 6.591 13.364 12.192 1.00 91.12 174 TRP A C 1
ATOM 1369 O O . TRP A 1 174 ? 6.106 12.946 13.246 1.00 91.12 174 TRP A O 1
ATOM 1379 N N . HIS A 1 175 ? 5.921 14.190 11.386 1.00 93.25 175 HIS A N 1
ATOM 1380 C CA . HIS A 1 175 ? 4.555 14.617 11.682 1.00 93.25 175 HIS A CA 1
ATOM 1381 C C . HIS A 1 175 ? 3.560 13.454 11.637 1.00 93.25 175 HIS A C 1
ATOM 1383 O O . HIS A 1 175 ? 2.751 13.328 12.562 1.00 93.25 175 HIS A O 1
ATOM 1389 N N . VAL A 1 176 ? 3.644 12.594 10.615 1.00 91.69 176 VAL A N 1
ATOM 1390 C CA . VAL A 1 176 ? 2.800 11.393 10.491 1.00 91.69 176 VAL A CA 1
ATOM 1391 C C . VAL A 1 176 ? 3.033 10.458 11.676 1.00 91.69 176 VAL A C 1
ATOM 1393 O O . VAL A 1 176 ? 2.081 10.096 12.367 1.00 91.69 176 VAL A O 1
ATOM 1396 N N . LEU A 1 177 ? 4.295 10.158 11.993 1.00 90.12 177 LEU A N 1
ATOM 1397 C CA . LEU A 1 177 ? 4.649 9.295 13.120 1.00 90.12 177 LEU A CA 1
ATOM 1398 C C . LEU A 1 177 ? 4.145 9.855 14.460 1.00 90.12 177 LEU A C 1
ATOM 1400 O O . LEU A 1 177 ? 3.528 9.145 15.255 1.00 90.12 177 LEU A O 1
ATOM 1404 N N . GLY A 1 178 ? 4.351 11.152 14.704 1.00 87.06 178 GLY A N 1
ATOM 1405 C CA . GLY A 1 178 ? 3.863 11.812 15.913 1.00 87.06 178 GLY A CA 1
ATOM 1406 C C . GLY A 1 178 ? 2.336 11.803 16.016 1.00 87.06 178 GLY A C 1
ATOM 1407 O O . GLY A 1 178 ? 1.797 11.687 17.117 1.00 87.06 178 GLY A O 1
ATOM 1408 N N . SER A 1 179 ? 1.631 11.905 14.886 1.00 86.94 179 SER A N 1
ATOM 1409 C CA . SER A 1 179 ? 0.172 11.780 14.845 1.00 86.94 179 SER A CA 1
ATOM 1410 C C . SER A 1 179 ? -0.278 10.373 15.234 1.00 86.94 179 SER A C 1
ATOM 1412 O O . SER A 1 179 ? -1.102 10.233 16.136 1.00 86.94 179 SER A O 1
ATOM 1414 N N . ALA A 1 180 ? 0.335 9.339 14.653 1.00 86.31 180 ALA A N 1
ATOM 1415 C CA . ALA A 1 180 ? 0.028 7.941 14.951 1.00 86.31 180 ALA A CA 1
ATOM 1416 C C . ALA A 1 180 ? 0.193 7.614 16.447 1.00 86.31 180 ALA A C 1
ATOM 1418 O O . ALA A 1 180 ? -0.701 7.039 17.072 1.00 86.31 180 ALA A O 1
ATOM 1419 N N . ILE A 1 181 ? 1.292 8.066 17.065 1.00 84.69 181 ILE A N 1
ATOM 1420 C CA . ILE A 1 181 ? 1.559 7.868 18.502 1.00 84.69 181 ILE A CA 1
ATOM 1421 C C . ILE A 1 181 ? 0.478 8.531 19.370 1.00 84.69 181 ILE A C 1
ATOM 1423 O O . ILE A 1 181 ? 0.005 7.946 20.355 1.00 84.69 181 ILE A O 1
ATOM 1427 N N . ARG A 1 182 ? 0.056 9.751 19.012 1.00 83.25 182 ARG A N 1
ATOM 1428 C CA . ARG A 1 182 ? -1.020 10.455 19.726 1.00 83.25 182 ARG A CA 1
ATOM 1429 C C . ARG A 1 182 ? -2.360 9.743 19.568 1.00 83.25 182 ARG A C 1
ATOM 1431 O O . ARG A 1 182 ? -3.088 9.642 20.553 1.00 83.25 182 ARG A O 1
ATOM 1438 N N . SER A 1 183 ? -2.658 9.215 18.384 1.00 78.50 183 SER A N 1
ATOM 1439 C CA . SER A 1 183 ? -3.885 8.462 18.100 1.00 78.50 183 SER A CA 1
ATOM 1440 C C . SER A 1 183 ? -3.993 7.202 18.966 1.00 78.50 183 SER A C 1
ATOM 1442 O O . SER A 1 183 ? -5.019 6.988 19.618 1.00 78.50 183 SER A O 1
ATOM 1444 N N . VAL A 1 184 ? -2.908 6.428 19.085 1.00 77.94 184 VAL A N 1
ATOM 1445 C CA . VAL A 1 184 ? -2.834 5.272 19.998 1.00 77.94 184 VAL A CA 1
ATOM 1446 C C . VAL A 1 184 ? -3.032 5.705 21.449 1.00 77.94 184 VAL A C 1
ATOM 1448 O O . VAL A 1 184 ? -3.876 5.155 22.157 1.00 77.94 184 VAL A O 1
ATOM 1451 N N . SER A 1 185 ? -2.310 6.736 21.889 1.00 69.62 185 SER A N 1
ATOM 1452 C CA . SER A 1 185 ? -2.375 7.227 23.271 1.00 69.62 185 SER A CA 1
ATOM 1453 C C . SER A 1 185 ? -3.769 7.743 23.645 1.00 69.62 185 SER A C 1
ATOM 1455 O O . SER A 1 185 ? -4.255 7.495 24.750 1.00 69.62 185 SER A O 1
ATOM 1457 N N . ALA A 1 186 ? -4.442 8.436 22.724 1.00 64.56 186 ALA A N 1
ATOM 1458 C CA . ALA A 1 186 ? -5.809 8.906 22.911 1.00 64.56 186 ALA A CA 1
ATOM 1459 C C . ALA A 1 186 ? -6.804 7.739 22.986 1.00 64.56 186 ALA A C 1
ATOM 1461 O O . ALA A 1 186 ? -7.678 7.742 23.854 1.00 64.56 186 ALA A O 1
ATOM 1462 N N . SER A 1 187 ? -6.649 6.719 22.132 1.00 61.94 187 SER A N 1
ATOM 1463 C CA . SER A 1 187 ? -7.488 5.515 22.179 1.00 61.94 187 SER A CA 1
ATOM 1464 C C . SER A 1 187 ? -7.343 4.766 23.512 1.00 61.94 187 SER A C 1
ATOM 1466 O O . SER A 1 187 ? -8.346 4.384 24.111 1.00 61.94 187 SER A O 1
ATOM 1468 N N . SER A 1 188 ? -6.116 4.653 24.037 1.00 59.09 188 SER A N 1
ATOM 1469 C CA . SER A 1 188 ? -5.829 4.017 25.328 1.00 59.09 188 SER A CA 1
ATOM 1470 C C . SER A 1 188 ? -6.502 4.756 26.488 1.00 59.09 188 SER A C 1
ATOM 1472 O O . SER A 1 188 ? -7.209 4.146 27.290 1.00 59.09 188 SER A O 1
ATOM 1474 N N . LYS A 1 189 ? -6.393 6.093 26.520 1.00 56.94 189 LYS A N 1
ATOM 1475 C CA . LYS A 1 189 ? -7.071 6.926 27.528 1.00 56.94 189 LYS A CA 1
ATOM 1476 C C . LYS A 1 189 ? -8.593 6.769 27.486 1.00 56.94 189 LYS A C 1
ATOM 1478 O O . LYS A 1 189 ? -9.206 6.670 28.543 1.00 56.94 189 LYS A O 1
ATOM 1483 N N . ARG A 1 190 ? -9.197 6.707 26.290 1.00 57.88 190 ARG A N 1
ATOM 1484 C CA . ARG A 1 190 ? -10.648 6.488 26.125 1.00 57.88 190 ARG A CA 1
ATOM 1485 C C . ARG A 1 190 ? -11.095 5.108 26.606 1.00 57.88 190 ARG A C 1
ATOM 1487 O O . ARG A 1 190 ? -12.145 4.994 27.225 1.00 57.88 190 ARG A O 1
ATOM 1494 N N . LYS A 1 191 ? -10.302 4.065 26.345 1.00 59.69 191 LYS A N 1
ATOM 1495 C CA . LYS A 1 191 ? -10.587 2.712 26.845 1.00 59.69 191 LYS A CA 1
ATOM 1496 C C . LYS A 1 191 ? -10.498 2.661 28.371 1.00 59.69 191 LYS A C 1
ATOM 1498 O O . LYS A 1 191 ? -11.393 2.119 29.005 1.00 59.69 191 LYS A O 1
ATOM 1503 N N . ALA A 1 192 ? -9.487 3.298 28.963 1.00 60.06 192 ALA A N 1
ATOM 1504 C CA . ALA A 1 192 ? -9.350 3.386 30.416 1.00 60.06 192 ALA A CA 1
ATOM 1505 C C . ALA A 1 192 ? -10.502 4.167 31.077 1.00 60.06 192 ALA A C 1
ATOM 1507 O O . ALA A 1 192 ? -11.017 3.735 32.103 1.00 60.06 192 ALA A O 1
ATOM 1508 N N . SER A 1 193 ? -10.950 5.283 30.487 1.00 56.38 193 SER A N 1
ATOM 1509 C CA . SER A 1 193 ? -12.087 6.049 31.016 1.00 56.38 193 SER A CA 1
ATOM 1510 C C . SER A 1 193 ? -13.435 5.350 30.818 1.00 56.38 193 SER A C 1
ATOM 1512 O O . SER A 1 193 ? -14.316 5.506 31.659 1.00 56.38 193 SER A O 1
ATOM 1514 N N . PHE A 1 194 ? -13.597 4.553 29.757 1.00 52.91 194 PHE A N 1
ATOM 1515 C CA . PHE A 1 194 ? -14.758 3.676 29.582 1.00 52.91 194 PHE A CA 1
ATOM 1516 C C . PHE A 1 194 ? -14.802 2.579 30.658 1.00 52.91 194 PHE A C 1
ATOM 1518 O O . PHE A 1 194 ? -15.845 2.376 31.272 1.00 52.91 194 PHE A O 1
ATOM 1525 N N . SER A 1 195 ? -13.665 1.942 30.961 1.00 57.91 195 SER A N 1
ATOM 1526 C CA . SER A 1 195 ? -13.567 0.915 32.011 1.00 57.91 195 SER A CA 1
ATOM 1527 C C . SER A 1 195 ? -13.758 1.447 33.437 1.00 57.91 195 SER A C 1
ATOM 1529 O O . SER A 1 195 ? -14.021 0.665 34.345 1.00 57.91 195 SER A O 1
ATOM 1531 N N . LEU A 1 196 ? -13.615 2.759 33.653 1.00 53.34 196 LEU A N 1
ATOM 1532 C CA . LEU A 1 196 ? -13.776 3.408 34.958 1.00 53.34 196 LEU A CA 1
ATOM 1533 C C . LEU A 1 196 ? -15.176 4.000 35.187 1.00 53.34 196 LEU A C 1
ATOM 1535 O O . LEU A 1 196 ? -15.385 4.646 36.212 1.00 53.34 196 LEU A O 1
ATOM 1539 N N . GLN A 1 197 ? -16.143 3.798 34.283 1.00 42.31 197 GLN A N 1
ATOM 1540 C CA . GLN A 1 197 ? -17.536 4.118 34.604 1.00 42.31 197 GLN A CA 1
ATOM 1541 C C . GLN A 1 197 ? -18.075 3.055 35.575 1.00 42.31 197 GLN A C 1
ATOM 1543 O O . GLN A 1 197 ? -18.192 1.894 35.179 1.00 42.31 197 GLN A O 1
ATOM 1548 N N . PRO A 1 198 ? -18.393 3.400 36.840 1.00 42.06 198 PRO A N 1
ATOM 1549 C CA . PRO A 1 198 ? -18.990 2.440 37.756 1.00 42.06 198 PRO A CA 1
ATOM 1550 C C . PRO A 1 198 ? -20.342 1.997 37.193 1.00 42.06 198 PRO A C 1
ATOM 1552 O O . PRO A 1 198 ? -21.153 2.841 36.794 1.00 42.06 198 PRO A O 1
ATOM 1555 N N . GLU A 1 199 ? -20.595 0.684 37.167 1.00 39.62 199 GLU A N 1
ATOM 1556 C CA . GLU A 1 199 ? -21.947 0.159 36.974 1.00 39.62 199 GLU A CA 1
ATOM 1557 C C . GLU A 1 199 ? -22.881 0.921 37.917 1.00 39.62 199 GLU A C 1
ATOM 1559 O O . GLU A 1 199 ? -22.682 0.932 39.135 1.00 39.62 199 GLU A O 1
ATOM 1564 N N . LYS A 1 200 ? -23.893 1.595 37.360 1.00 38.53 200 LYS A N 1
ATOM 1565 C CA . LYS A 1 200 ? -24.930 2.212 38.184 1.00 38.53 200 LYS A CA 1
ATOM 1566 C C . LYS A 1 200 ? -25.583 1.088 38.993 1.00 38.53 200 LYS A C 1
ATOM 1568 O O . LYS A 1 200 ? -26.135 0.174 38.376 1.00 38.53 200 LYS A O 1
ATOM 1573 N N . PRO A 1 201 ? -25.559 1.131 40.336 1.00 37.41 201 PRO A N 1
ATOM 1574 C CA . PRO A 1 201 ? -26.247 0.128 41.127 1.00 37.41 201 PRO A CA 1
ATOM 1575 C C . PRO A 1 201 ? -27.727 0.152 40.748 1.00 37.41 201 PRO A C 1
ATOM 1577 O O . PRO A 1 201 ? -28.363 1.212 40.754 1.00 37.41 201 PRO A O 1
ATOM 1580 N N . LYS A 1 202 ? -28.262 -1.023 40.389 1.00 42.56 202 LYS A N 1
ATOM 1581 C CA . LYS A 1 202 ? -29.696 -1.238 40.180 1.00 42.56 202 LYS A CA 1
ATOM 1582 C C . LYS A 1 202 ? -30.415 -0.715 41.416 1.00 42.56 202 LYS A C 1
ATOM 1584 O O . LYS A 1 202 ? -30.311 -1.292 42.496 1.00 42.56 202 LYS A O 1
ATOM 1589 N N . THR A 1 203 ? -31.094 0.414 41.269 1.00 39.38 203 THR A N 1
ATOM 1590 C CA . THR A 1 203 ? -31.873 1.024 42.338 1.00 39.38 203 THR A CA 1
ATOM 1591 C C . THR A 1 203 ? -33.084 0.124 42.541 1.00 39.38 203 THR A C 1
ATOM 1593 O O . THR A 1 203 ? -34.063 0.203 41.803 1.00 39.38 203 THR A O 1
ATOM 1596 N N . LEU A 1 204 ? -32.990 -0.801 43.500 1.00 38.97 204 LEU A N 1
ATOM 1597 C CA . LEU A 1 204 ? -34.158 -1.492 44.019 1.00 38.97 204 LEU A CA 1
ATOM 1598 C C . LEU A 1 204 ? -35.015 -0.400 44.659 1.00 38.97 204 LEU A C 1
ATOM 1600 O O . LEU A 1 204 ? -34.640 0.173 45.682 1.00 38.97 204 LEU A O 1
ATOM 1604 N N . ALA A 1 205 ? -36.105 -0.037 43.989 1.00 40.25 205 ALA A N 1
ATOM 1605 C CA . ALA A 1 205 ? -37.062 0.927 44.490 1.00 40.25 205 ALA A CA 1
ATOM 1606 C C . ALA A 1 205 ? -37.564 0.445 45.856 1.00 40.25 205 ALA A C 1
ATOM 1608 O O . ALA A 1 205 ? -38.369 -0.480 45.952 1.00 40.25 205 ALA A O 1
ATOM 1609 N N . SER A 1 206 ? -37.068 1.068 46.926 1.00 41.97 206 SER A N 1
ATOM 1610 C CA . SER A 1 206 ? -37.719 0.993 48.220 1.00 41.97 206 SER A CA 1
ATOM 1611 C C . SER A 1 206 ? -38.945 1.898 48.128 1.00 41.97 206 SER A C 1
ATOM 1613 O O . SER A 1 206 ? -38.887 3.121 48.008 1.00 41.97 206 SER A O 1
ATOM 1615 N N . THR A 1 207 ? -40.109 1.274 48.066 1.00 37.44 207 THR A N 1
ATOM 1616 C CA . THR A 1 207 ? -41.373 1.928 48.366 1.00 37.44 207 THR A CA 1
ATOM 1617 C C . THR A 1 207 ? -42.204 0.896 49.096 1.00 37.44 207 THR A C 1
ATOM 1619 O O . THR A 1 207 ? -42.854 0.064 48.482 1.00 37.44 207 THR A O 1
ATOM 1622 N N . ASN A 1 208 ? -42.151 0.926 50.424 1.00 34.62 208 ASN A N 1
ATOM 1623 C CA . ASN A 1 208 ? -43.387 1.107 51.167 1.00 34.62 208 ASN A CA 1
ATOM 1624 C C . ASN A 1 208 ? -43.114 1.612 52.580 1.00 34.62 208 ASN A C 1
ATOM 1626 O O . ASN A 1 208 ? -42.343 1.053 53.356 1.00 34.62 208 ASN A O 1
ATOM 1630 N N . LYS A 1 209 ? -43.753 2.748 52.846 1.00 38.62 209 LYS A N 1
ATOM 1631 C CA . LYS A 1 209 ? -43.753 3.488 54.095 1.00 38.62 209 LYS A CA 1
ATOM 1632 C C . LYS A 1 209 ? -44.511 2.710 55.172 1.00 38.62 209 LYS A C 1
ATOM 1634 O O . LYS A 1 209 ? -45.553 2.121 54.911 1.00 38.62 209 LYS A O 1
ATOM 1639 N N . ALA A 1 210 ? -43.959 2.797 56.377 1.00 37.97 210 ALA A N 1
ATOM 1640 C CA . ALA A 1 210 ? -44.582 2.721 57.693 1.00 37.97 210 ALA A CA 1
ATOM 1641 C C . ALA A 1 210 ? -46.109 2.503 57.761 1.00 37.97 210 ALA A C 1
ATOM 1643 O O . ALA A 1 210 ? -46.893 3.358 57.348 1.00 37.97 210 ALA A O 1
ATOM 1644 N N . LYS A 1 211 ? -46.516 1.460 58.495 1.00 41.22 211 LYS A N 1
ATOM 1645 C CA . LYS A 1 211 ? -47.704 1.528 59.353 1.00 41.22 211 LYS A CA 1
ATOM 1646 C C . LYS A 1 211 ? -47.329 1.053 60.754 1.00 41.22 211 LYS A C 1
ATOM 1648 O O . LYS A 1 211 ? -47.120 -0.124 61.014 1.00 41.22 211 LYS A O 1
ATOM 1653 N N . PHE A 1 212 ? -47.166 2.045 61.615 1.00 36.91 212 PHE A N 1
ATOM 1654 C CA . PHE A 1 212 ? -46.942 1.945 63.045 1.00 36.91 212 PHE A CA 1
ATOM 1655 C C . PHE A 1 212 ? -48.291 1.583 63.687 1.00 36.91 212 PHE A C 1
ATOM 1657 O O . PHE A 1 212 ? -49.230 2.370 63.593 1.00 36.91 212 PHE A O 1
ATOM 1664 N N . ILE A 1 213 ? -48.417 0.406 64.302 1.00 43.34 213 ILE A N 1
ATOM 1665 C CA . ILE A 1 213 ? -49.514 0.107 65.234 1.00 43.34 213 ILE A CA 1
ATOM 1666 C C . ILE A 1 213 ? -48.865 -0.323 66.546 1.00 43.34 213 ILE A C 1
ATOM 1668 O O . ILE A 1 213 ? -48.343 -1.427 66.673 1.00 43.34 213 ILE A O 1
ATOM 1672 N N . LYS A 1 214 ? -48.867 0.604 67.508 1.00 40.81 214 LYS A N 1
ATOM 1673 C CA . LYS A 1 214 ? -48.681 0.311 68.927 1.00 40.81 214 LYS A CA 1
ATOM 1674 C C . LYS A 1 214 ? -49.938 -0.420 69.400 1.00 40.81 214 LYS A C 1
ATOM 1676 O O . LYS A 1 214 ? -51.016 0.157 69.336 1.00 40.81 214 LYS A O 1
ATOM 1681 N N . HIS A 1 215 ? -49.792 -1.645 69.889 1.00 38.19 215 HIS A N 1
ATOM 1682 C CA . HIS A 1 215 ? -50.758 -2.247 70.804 1.00 38.19 215 HIS A CA 1
ATOM 1683 C C . HIS A 1 215 ? -50.094 -2.325 72.174 1.00 38.19 215 HIS A C 1
ATOM 1685 O O . HIS A 1 215 ? -49.199 -3.136 72.398 1.00 38.19 215 HIS A O 1
ATOM 1691 N N . HIS A 1 216 ? -50.508 -1.432 73.063 1.00 34.66 216 HIS A N 1
ATOM 1692 C CA . HIS A 1 216 ? -50.366 -1.596 74.497 1.00 34.66 216 HIS A CA 1
ATOM 1693 C C . HIS A 1 216 ? -51.543 -0.846 75.113 1.00 34.66 216 HIS A C 1
ATOM 1695 O O . HIS A 1 216 ? -51.543 0.378 75.100 1.00 34.66 216 HIS A O 1
ATOM 1701 N N . ASP A 1 217 ? -52.545 -1.583 75.578 1.00 44.31 217 ASP A N 1
ATOM 1702 C CA . ASP A 1 217 ? -53.398 -1.138 76.672 1.00 44.31 217 ASP A CA 1
ATOM 1703 C C . ASP A 1 217 ? -53.797 -2.356 77.500 1.00 44.31 217 ASP A C 1
ATOM 1705 O O . ASP A 1 217 ? -54.139 -3.416 76.972 1.00 44.31 217 ASP A O 1
ATOM 1709 N N . LEU A 1 218 ? -53.622 -2.178 78.806 1.00 41.12 218 LEU A N 1
ATOM 1710 C CA . LEU A 1 218 ? -53.913 -3.110 79.880 1.00 41.12 218 LEU A CA 1
ATOM 1711 C C . LEU A 1 218 ? -55.424 -3.214 80.107 1.00 41.12 218 LEU A C 1
ATOM 1713 O O . LEU A 1 218 ? -56.101 -2.188 80.132 1.00 41.12 218 LEU A O 1
ATOM 1717 N N . HIS A 1 219 ? -55.903 -4.424 80.397 1.00 41.41 219 HIS A N 1
ATOM 1718 C CA . HIS A 1 219 ? -56.714 -4.709 81.584 1.00 41.41 219 HIS A CA 1
ATOM 1719 C C . HIS A 1 219 ? -56.733 -6.209 81.880 1.00 41.41 219 HIS A C 1
ATOM 1721 O O . HIS A 1 219 ? -56.773 -6.999 80.911 1.00 41.41 219 HIS A O 1
#

Organism: Penicillium expansum (NCBI:txid27334)

Foldseek 3Di:
DDDDDPDLPQDPQPDFDDAPPVLVVLLVVLLVPDDDPVLLVVLLVLCVVPPCVVPVLDDPVVLVSLVVNLVVLVVVCVVVVDPPRDRPLNLLNSLLSLLSSLVSLLRDDLVDPSCVVQVNNDPVSSNVSSVSSNVSSVSSLVSSDLPAQDSSNLSSLLSSLVSCVSVVNNVVSVVSNVVSVVSVVVNVVVVVVVVPPPDDPPPPDDDDDDDDDDDDDDD